Protein AF-A0A2G9N0U1-F1 (afdb_monomer_lite)

Structure (mmCIF, N/CA/C/O backbone):
data_AF-A0A2G9N0U1-F1
#
_entry.id   AF-A0A2G9N0U1-F1
#
loop_
_atom_site.group_PDB
_atom_site.id
_atom_site.type_symbol
_atom_site.label_atom_id
_atom_site.label_alt_id
_atom_site.label_comp_id
_atom_site.label_asym_id
_atom_site.label_entity_id
_atom_site.label_seq_id
_atom_site.pdbx_PDB_ins_code
_atom_site.Cartn_x
_atom_site.Cartn_y
_atom_site.Cartn_z
_atom_site.occupancy
_atom_site.B_iso_or_equiv
_atom_site.auth_seq_id
_atom_site.auth_comp_id
_atom_site.auth_asym_id
_atom_site.auth_atom_id
_atom_site.pdbx_PDB_model_num
ATOM 1 N N . MET A 1 1 ? -44.940 -12.366 95.536 1.00 51.19 1 MET A N 1
ATOM 2 C CA . MET A 1 1 ? -44.133 -11.945 94.366 1.00 51.19 1 MET A CA 1
ATOM 3 C C . MET A 1 1 ? -45.047 -11.185 93.413 1.00 51.19 1 MET A C 1
ATOM 5 O O . MET A 1 1 ? -46.117 -11.687 93.098 1.00 51.19 1 MET A O 1
ATOM 9 N N . ASN A 1 2 ? -44.694 -9.947 93.053 1.00 52.44 2 ASN A N 1
ATOM 10 C CA . ASN A 1 2 ? -45.550 -9.022 92.295 1.00 52.44 2 ASN A CA 1
ATOM 11 C C . ASN A 1 2 ? -45.687 -9.459 90.826 1.00 52.44 2 ASN A C 1
ATOM 13 O O . ASN A 1 2 ? -44.830 -9.135 90.006 1.00 52.44 2 ASN A O 1
ATOM 17 N N . SER A 1 3 ? -46.782 -10.145 90.482 1.00 61.34 3 SER A N 1
ATOM 18 C CA . SER A 1 3 ? -47.097 -10.566 89.104 1.00 61.34 3 SER A CA 1
ATOM 19 C C . SER A 1 3 ? -47.085 -9.400 88.109 1.00 61.34 3 SER A C 1
ATOM 21 O O . SER A 1 3 ? -46.610 -9.562 86.990 1.00 61.34 3 SER A O 1
ATOM 23 N N . LYS A 1 4 ? -47.491 -8.199 88.550 1.00 60.75 4 LYS A N 1
ATOM 24 C CA . LYS A 1 4 ? -47.474 -6.966 87.747 1.00 60.75 4 LYS A CA 1
ATOM 25 C C . LYS A 1 4 ? -46.075 -6.553 87.272 1.00 60.75 4 LYS A C 1
ATOM 27 O O . LYS A 1 4 ? -45.943 -6.079 86.146 1.00 60.75 4 LYS A O 1
ATOM 32 N N . GLY A 1 5 ? -45.041 -6.744 88.098 1.00 66.75 5 GLY A N 1
ATOM 33 C CA . GLY A 1 5 ? -43.656 -6.393 87.752 1.00 66.75 5 GLY A CA 1
ATOM 34 C C . GLY A 1 5 ? -43.050 -7.344 86.719 1.00 66.75 5 GLY A C 1
ATOM 35 O O . GLY A 1 5 ? -42.331 -6.906 85.826 1.00 66.75 5 GLY A O 1
ATOM 36 N N . PHE A 1 6 ? -43.414 -8.629 86.786 1.00 74.50 6 PHE A N 1
ATOM 37 C CA . PHE A 1 6 ? -42.992 -9.631 85.808 1.00 74.50 6 PHE A CA 1
ATOM 38 C C . PHE A 1 6 ? -43.605 -9.363 84.428 1.00 74.50 6 PHE A C 1
ATOM 40 O O . PHE A 1 6 ? -42.864 -9.342 83.451 1.00 74.50 6 PHE A O 1
ATOM 47 N N . THR A 1 7 ? -44.909 -9.054 84.352 1.00 76.44 7 THR A N 1
ATOM 48 C CA . THR A 1 7 ? -45.582 -8.666 83.093 1.00 76.44 7 THR A CA 1
ATOM 49 C C . THR A 1 7 ? -45.030 -7.379 82.478 1.00 76.44 7 THR A C 1
ATOM 51 O O . THR A 1 7 ? -44.935 -7.285 81.259 1.00 76.44 7 THR A O 1
ATOM 54 N N . LEU A 1 8 ? -44.627 -6.396 83.292 1.00 77.56 8 LEU A N 1
ATOM 55 C CA . LEU A 1 8 ? -43.996 -5.163 82.802 1.00 77.56 8 LEU A CA 1
ATOM 56 C C . LEU A 1 8 ? -42.603 -5.427 82.217 1.00 77.56 8 LEU A C 1
ATOM 58 O O . LEU A 1 8 ? -42.264 -4.882 81.170 1.00 77.56 8 LEU A O 1
ATOM 62 N N . PHE A 1 9 ? -41.819 -6.302 82.852 1.00 82.75 9 PHE A N 1
ATOM 63 C CA . PHE A 1 9 ? -40.512 -6.712 82.341 1.00 82.75 9 PHE A CA 1
ATOM 64 C C . PHE A 1 9 ? -40.630 -7.507 81.035 1.00 82.75 9 PHE A C 1
ATOM 66 O O . PHE A 1 9 ? -39.913 -7.218 80.081 1.00 82.75 9 PHE A O 1
ATOM 73 N N . THR A 1 10 ? -41.573 -8.455 80.944 1.00 85.25 10 THR A N 1
ATOM 74 C CA . THR A 1 10 ? -41.805 -9.201 79.691 1.00 85.25 10 THR A CA 1
ATOM 75 C C . THR A 1 10 ? -42.287 -8.286 78.569 1.00 85.25 10 THR A C 1
ATOM 77 O O . THR A 1 10 ? -41.824 -8.429 77.442 1.00 85.25 10 THR A O 1
ATOM 80 N N . ALA A 1 11 ? -43.157 -7.314 78.866 1.00 83.75 11 ALA A N 1
ATOM 81 C CA . ALA A 1 11 ? -43.601 -6.323 77.887 1.00 83.75 11 ALA A CA 1
ATOM 82 C C . ALA A 1 11 ? -42.451 -5.425 77.397 1.00 83.75 11 ALA A C 1
ATOM 84 O O . ALA A 1 11 ? -42.362 -5.149 76.205 1.00 83.75 11 ALA A O 1
ATOM 85 N N . LEU A 1 12 ? -41.540 -5.015 78.286 1.00 85.75 12 LEU A N 1
ATOM 86 C CA . LEU A 1 12 ? -40.371 -4.209 77.924 1.00 85.75 12 LEU A CA 1
ATOM 87 C C . LEU A 1 12 ? -39.373 -5.000 77.066 1.00 85.75 12 LEU A C 1
ATOM 89 O O . LEU A 1 12 ? -38.896 -4.493 76.055 1.00 85.75 12 LEU A O 1
ATOM 93 N N . VAL A 1 13 ? -39.099 -6.258 77.424 1.00 87.38 13 VAL A N 1
ATOM 94 C CA . VAL A 1 13 ? -38.244 -7.152 76.626 1.00 87.38 13 VAL A CA 1
ATOM 95 C C . VAL A 1 13 ? -38.868 -7.415 75.255 1.00 87.38 13 VAL A C 1
ATOM 97 O O . VAL A 1 13 ? -38.171 -7.334 74.247 1.00 87.38 13 VAL A O 1
ATOM 100 N N . ALA A 1 14 ? -40.181 -7.655 75.191 1.00 87.19 14 ALA A N 1
ATOM 101 C CA . ALA A 1 14 ? -40.898 -7.804 73.928 1.00 87.19 14 ALA A CA 1
ATOM 102 C C . ALA A 1 14 ? -40.825 -6.525 73.077 1.00 87.19 14 ALA A C 1
ATOM 104 O O . ALA A 1 14 ? -40.583 -6.605 71.877 1.00 87.19 14 ALA A O 1
ATOM 105 N N . PHE A 1 15 ? -40.958 -5.346 73.689 1.00 89.00 15 PHE A N 1
ATOM 106 C CA . PHE A 1 15 ? -40.839 -4.067 72.988 1.00 89.00 15 PHE A CA 1
ATOM 107 C C . PHE A 1 15 ? -39.428 -3.842 72.425 1.00 89.00 15 PHE A C 1
ATOM 109 O O . PHE A 1 15 ? -39.277 -3.430 71.276 1.00 89.00 15 PHE A O 1
ATOM 116 N N . ILE A 1 16 ? -38.392 -4.170 73.202 1.00 88.25 16 ILE A N 1
ATOM 117 C CA . ILE A 1 16 ? -36.998 -4.114 72.747 1.00 88.25 16 ILE A CA 1
ATOM 118 C C . ILE A 1 16 ? -36.778 -5.085 71.584 1.00 88.25 16 ILE A C 1
ATOM 120 O O . ILE A 1 16 ? -36.205 -4.680 70.579 1.00 88.25 16 ILE A O 1
ATOM 124 N N . LEU A 1 17 ? -37.271 -6.325 71.673 1.00 88.75 17 LEU A N 1
ATOM 125 C CA . LEU A 1 17 ? -37.154 -7.319 70.599 1.00 88.75 17 LEU A CA 1
ATOM 126 C C . LEU A 1 17 ? -37.866 -6.880 69.313 1.00 88.75 17 LEU A C 1
ATOM 128 O O . LEU A 1 17 ? -37.318 -7.057 68.226 1.00 88.75 17 LEU A O 1
ATOM 132 N N . ILE A 1 18 ? -39.051 -6.273 69.422 1.00 91.12 18 ILE A N 1
ATOM 133 C CA . ILE A 1 18 ? -39.774 -5.713 68.272 1.00 91.12 18 ILE A CA 1
ATOM 134 C C . ILE A 1 18 ? -38.970 -4.565 67.648 1.00 91.12 18 ILE A C 1
ATOM 136 O O . ILE A 1 18 ? -38.776 -4.550 66.436 1.00 91.12 18 ILE A O 1
ATOM 140 N N . SER A 1 19 ? -38.443 -3.645 68.460 1.00 86.88 19 SER A N 1
ATOM 141 C CA . SER A 1 19 ? -37.609 -2.531 67.986 1.00 86.88 19 SER A CA 1
ATOM 142 C C . SER A 1 19 ? -36.340 -3.016 67.272 1.00 86.88 19 SER A C 1
ATOM 144 O O . SER A 1 19 ? -36.017 -2.554 66.178 1.00 86.88 19 SER A O 1
ATOM 146 N N . LEU A 1 20 ? -35.663 -4.016 67.844 1.00 89.69 20 LEU A N 1
ATOM 147 C CA . LEU A 1 20 ? -34.474 -4.635 67.256 1.00 89.69 20 LEU A CA 1
ATOM 148 C C . LEU A 1 20 ? -34.799 -5.327 65.929 1.00 89.69 20 LEU A C 1
ATOM 150 O O . LEU A 1 20 ? -34.042 -5.195 64.972 1.00 89.69 20 LEU A O 1
ATOM 154 N N . SER A 1 21 ? -35.949 -5.999 65.850 1.00 91.75 21 SER A N 1
ATOM 155 C CA . SER A 1 21 ? -36.423 -6.642 64.619 1.00 91.75 21 SER A CA 1
ATOM 156 C C . SER A 1 21 ? -36.722 -5.615 63.523 1.00 91.75 21 SER A C 1
ATOM 158 O O . SER A 1 21 ? -36.335 -5.822 62.378 1.00 91.75 21 SER A O 1
ATOM 160 N N . ILE A 1 22 ? -37.345 -4.480 63.863 1.00 91.00 22 ILE A N 1
ATOM 161 C CA . ILE A 1 22 ? -37.608 -3.384 62.914 1.00 91.00 22 ILE A CA 1
ATOM 162 C C . ILE A 1 22 ? -36.296 -2.783 62.397 1.00 91.00 22 ILE A C 1
ATOM 164 O O . ILE A 1 22 ? -36.161 -2.550 61.198 1.00 91.00 22 ILE A O 1
ATOM 168 N N . LEU A 1 23 ? -35.310 -2.567 63.274 1.00 90.25 23 LEU A N 1
ATOM 169 C CA . LEU A 1 23 ? -33.976 -2.102 62.876 1.00 90.25 23 LEU A CA 1
ATOM 170 C C . LEU A 1 23 ? -33.296 -3.074 61.906 1.00 90.25 23 LEU A C 1
ATOM 172 O O . LEU A 1 23 ? -32.719 -2.641 60.909 1.00 90.25 23 LEU A O 1
ATOM 176 N N . LEU A 1 24 ? -33.402 -4.376 62.172 1.00 89.88 24 LEU A N 1
ATOM 177 C CA . LEU A 1 24 ? -32.837 -5.424 61.324 1.00 89.88 24 LEU A CA 1
ATOM 178 C C . LEU A 1 24 ? -33.506 -5.455 59.945 1.00 89.88 24 LEU A C 1
ATOM 180 O O . LEU A 1 24 ? -32.807 -5.472 58.936 1.00 89.88 24 LEU A O 1
ATOM 184 N N . VAL A 1 25 ? -34.840 -5.375 59.893 1.00 90.81 25 VAL A N 1
ATOM 185 C CA . VAL A 1 25 ? -35.594 -5.304 58.630 1.00 90.81 25 VAL A CA 1
ATOM 186 C C . VAL A 1 25 ? -35.234 -4.041 57.852 1.00 90.81 25 VAL A C 1
ATOM 188 O O . VAL A 1 25 ? -34.948 -4.127 56.663 1.00 90.81 25 VAL A O 1
ATOM 191 N N . ASN A 1 26 ? -35.169 -2.878 58.503 1.00 87.81 26 ASN A N 1
ATOM 192 C CA . ASN A 1 26 ? -34.790 -1.631 57.835 1.00 87.81 26 ASN A CA 1
ATOM 193 C C . ASN A 1 26 ? -33.362 -1.689 57.280 1.00 87.81 26 ASN A C 1
ATOM 195 O O . ASN A 1 26 ? -33.117 -1.244 56.159 1.00 87.81 26 ASN A O 1
ATOM 199 N N . SER A 1 27 ? -32.424 -2.266 58.037 1.00 86.50 27 SER A N 1
ATOM 200 C CA . SER A 1 27 ? -31.051 -2.457 57.571 1.00 86.50 27 SER A CA 1
ATOM 201 C C . SER A 1 27 ? -30.983 -3.433 56.395 1.00 86.50 27 SER A C 1
ATOM 203 O O . SER A 1 27 ? -30.223 -3.192 55.459 1.00 86.50 27 SER A O 1
ATOM 205 N N . MET A 1 28 ? -31.782 -4.502 56.417 1.00 88.56 28 MET A N 1
ATOM 206 C CA . MET A 1 28 ? -31.848 -5.488 55.340 1.00 88.56 28 MET A CA 1
ATOM 207 C C . MET A 1 28 ? -32.449 -4.890 54.062 1.00 88.56 28 MET A C 1
ATOM 209 O O . MET A 1 28 ? -31.850 -5.027 53.003 1.00 88.56 28 MET A O 1
ATOM 213 N N . VAL A 1 29 ? -33.554 -4.144 54.165 1.00 89.75 29 VAL A N 1
ATOM 214 C CA . VAL A 1 29 ? -34.184 -3.449 53.025 1.00 89.75 29 VAL A CA 1
ATOM 215 C C . VAL A 1 29 ? -33.243 -2.407 52.420 1.00 89.75 29 VAL A C 1
ATOM 217 O O . VAL A 1 29 ? -33.152 -2.289 51.201 1.00 89.75 29 VAL A O 1
ATOM 220 N N . SER A 1 30 ? -32.520 -1.656 53.256 1.00 86.25 30 SER A N 1
ATOM 221 C CA . SER A 1 30 ? -31.521 -0.693 52.780 1.00 86.25 30 SER A CA 1
ATOM 222 C C . SER A 1 30 ? -30.382 -1.390 52.026 1.00 86.25 30 SER A C 1
ATOM 224 O O . SER A 1 30 ? -30.011 -0.974 50.931 1.00 86.25 30 SER A O 1
ATOM 226 N N . SER A 1 31 ? -29.872 -2.500 52.574 1.00 89.12 31 SER A N 1
ATOM 227 C CA . SER A 1 31 ? -28.830 -3.298 51.920 1.00 89.12 31 SER A CA 1
ATOM 228 C C . SER A 1 31 ? -29.306 -3.921 50.608 1.00 89.12 31 SER A C 1
ATOM 230 O O . SER A 1 31 ? -28.529 -3.987 49.662 1.00 89.12 31 SER A O 1
ATOM 232 N N . GLU A 1 32 ? -30.552 -4.388 50.539 1.00 85.62 32 GLU A N 1
ATOM 233 C CA . GLU A 1 32 ? -31.126 -4.986 49.333 1.00 85.62 32 GLU A CA 1
ATOM 234 C C . GLU A 1 32 ? -31.280 -3.949 48.217 1.00 85.62 32 GLU A C 1
ATOM 236 O O . GLU A 1 32 ? -30.899 -4.223 47.083 1.00 85.62 32 GLU A O 1
ATOM 241 N N . ARG A 1 33 ? -31.741 -2.734 48.545 1.00 85.75 33 ARG A N 1
ATOM 242 C CA . ARG A 1 33 ? -31.818 -1.624 47.583 1.00 85.75 33 ARG A CA 1
ATOM 243 C C . ARG A 1 33 ? -30.447 -1.232 47.045 1.00 85.75 33 ARG A C 1
ATOM 245 O O . ARG A 1 33 ? -30.284 -1.167 45.835 1.00 85.75 33 ARG A O 1
ATOM 252 N N . ASN A 1 34 ? -29.461 -1.056 47.924 1.00 84.94 34 ASN A N 1
ATOM 253 C CA . ASN A 1 34 ? -28.099 -0.719 47.508 1.00 84.94 34 ASN A CA 1
ATOM 254 C C . ASN A 1 34 ? -27.482 -1.822 46.630 1.00 84.94 34 ASN A C 1
ATOM 256 O O . ASN A 1 34 ? -26.851 -1.539 45.618 1.00 84.94 34 ASN A O 1
ATOM 260 N N . ASN A 1 35 ? -27.698 -3.094 46.977 1.00 83.00 35 ASN A N 1
ATOM 261 C CA . ASN A 1 35 ? -27.227 -4.208 46.156 1.00 83.00 35 ASN A CA 1
ATOM 262 C C . ASN A 1 35 ? -27.946 -4.268 44.803 1.00 83.00 35 ASN A C 1
ATOM 264 O O . ASN A 1 35 ? -27.309 -4.570 43.801 1.00 83.00 35 ASN A O 1
ATOM 268 N N . PHE A 1 36 ? -29.248 -3.981 44.760 1.00 86.88 36 PHE A N 1
ATOM 269 C CA . PHE A 1 36 ? -30.009 -3.926 43.514 1.00 86.88 36 PHE A CA 1
ATOM 270 C C . PHE A 1 36 ? -29.517 -2.802 42.595 1.00 86.88 36 PHE A C 1
ATOM 272 O O . PHE A 1 36 ? -29.320 -3.046 41.410 1.00 86.88 36 PHE A O 1
ATOM 279 N N . GLU A 1 37 ? -29.256 -1.609 43.137 1.00 82.88 37 GLU A N 1
ATOM 280 C CA . GLU A 1 37 ? -28.671 -0.485 42.392 1.00 82.88 37 GLU A CA 1
ATOM 281 C C . GLU A 1 37 ? -27.294 -0.853 41.827 1.00 82.88 37 GLU A C 1
ATOM 283 O O . GLU A 1 37 ? -27.069 -0.713 40.630 1.00 82.88 37 GLU A O 1
ATOM 288 N N . ILE A 1 38 ? -26.411 -1.444 42.642 1.00 82.56 38 ILE A N 1
ATOM 289 C CA . ILE A 1 38 ? -25.092 -1.912 42.183 1.00 82.56 38 ILE A CA 1
ATOM 290 C C . ILE A 1 38 ? -25.222 -2.972 41.077 1.00 82.56 38 ILE A C 1
ATOM 292 O O . ILE A 1 38 ? -24.482 -2.931 40.097 1.00 82.56 38 ILE A O 1
ATOM 296 N N . ILE A 1 39 ? -26.139 -3.935 41.214 1.00 82.81 39 ILE A N 1
ATOM 297 C CA . ILE A 1 39 ? -26.352 -4.979 40.199 1.00 82.81 39 ILE A CA 1
ATOM 298 C C . ILE A 1 39 ? -26.891 -4.371 38.902 1.00 82.81 39 ILE A C 1
ATOM 300 O O . ILE A 1 39 ? -26.435 -4.754 37.827 1.00 82.81 39 ILE A O 1
ATOM 304 N N . SER A 1 40 ? -27.834 -3.432 38.998 1.00 84.75 40 SER A N 1
ATOM 305 C CA . SER A 1 40 ? -28.381 -2.724 37.841 1.00 84.75 40 SER A CA 1
ATOM 306 C C . SER A 1 40 ? -27.287 -1.944 37.113 1.00 84.75 40 SER A C 1
ATOM 308 O O . SER A 1 40 ? -27.157 -2.083 35.902 1.00 84.75 40 SER A O 1
ATOM 310 N N . ASP A 1 41 ? -26.452 -1.211 37.851 1.00 84.81 41 ASP A N 1
ATOM 311 C CA . ASP A 1 41 ? -25.316 -0.458 37.315 1.00 84.81 41 ASP A CA 1
ATOM 312 C C . ASP A 1 41 ? -24.297 -1.362 36.612 1.00 84.81 41 ASP A C 1
ATOM 314 O O . ASP A 1 41 ? -23.830 -1.051 35.517 1.00 84.81 41 ASP A O 1
ATOM 318 N N . ILE A 1 42 ? -23.960 -2.506 37.218 1.00 86.56 42 ILE A N 1
ATOM 319 C CA . ILE A 1 42 ? -23.038 -3.478 36.616 1.00 86.56 42 ILE A CA 1
ATOM 320 C C . ILE A 1 42 ? -23.648 -4.086 35.351 1.00 86.56 42 ILE A C 1
ATOM 322 O O . ILE A 1 42 ? -22.948 -4.229 34.351 1.00 86.56 42 ILE A O 1
ATOM 326 N N . SER A 1 43 ? -24.934 -4.445 35.385 1.00 87.31 43 SER A N 1
ATOM 327 C CA . SER A 1 43 ? -25.640 -4.999 34.226 1.00 87.31 43 SER A CA 1
ATOM 328 C C . SER A 1 43 ? -25.661 -4.000 33.071 1.00 87.31 43 SER A C 1
ATOM 330 O O . SER A 1 43 ? -25.332 -4.352 31.943 1.00 87.31 43 SER A O 1
ATOM 332 N N . GLU A 1 44 ? -25.988 -2.742 33.359 1.00 86.31 44 GLU A N 1
ATOM 333 C CA . GLU A 1 44 ? -25.997 -1.658 32.380 1.00 86.31 44 GLU A CA 1
ATOM 334 C C . GLU A 1 44 ? -24.600 -1.422 31.791 1.00 86.31 44 GLU A C 1
ATOM 336 O O . GLU A 1 44 ? -24.436 -1.320 30.576 1.00 86.31 44 GLU A O 1
ATOM 341 N N . GLN A 1 45 ? -23.567 -1.389 32.638 1.00 87.88 45 GLN A N 1
ATOM 342 C CA . GLN A 1 45 ? -22.187 -1.225 32.191 1.00 87.88 45 GLN A CA 1
ATOM 343 C C . GLN A 1 45 ? -21.734 -2.385 31.295 1.00 87.88 45 GLN A C 1
ATOM 345 O O . GLN A 1 45 ? -21.046 -2.155 30.302 1.00 87.88 45 GLN A O 1
ATOM 350 N N . GLN A 1 46 ? -22.128 -3.620 31.610 1.00 89.69 46 GLN A N 1
ATOM 351 C CA . GLN A 1 46 ? -21.832 -4.787 30.777 1.00 89.69 46 GLN A CA 1
ATOM 352 C C . GLN A 1 46 ? -22.533 -4.718 29.417 1.00 89.69 46 GLN A C 1
ATOM 354 O O . GLN A 1 46 ? -21.923 -5.062 28.405 1.00 89.69 46 GLN A O 1
ATOM 359 N N . GLU A 1 47 ? -23.783 -4.252 29.373 1.00 88.00 47 GLU A N 1
ATOM 360 C CA . GLU A 1 47 ? -24.507 -4.050 28.115 1.00 88.00 47 GLU A CA 1
ATOM 361 C C . GLU A 1 47 ? -23.858 -2.959 27.255 1.00 88.00 47 GLU A C 1
ATOM 363 O O . GLU A 1 47 ? -23.596 -3.195 26.074 1.00 88.00 47 GLU A O 1
ATOM 368 N N . MET A 1 48 ? -23.518 -1.807 27.846 1.00 88.44 48 MET A N 1
ATOM 369 C CA . MET A 1 48 ? -22.797 -0.739 27.143 1.00 88.44 48 MET A CA 1
ATOM 370 C C . MET A 1 48 ? -21.446 -1.225 26.610 1.00 88.44 48 MET A C 1
ATOM 372 O O . MET A 1 48 ? -21.114 -0.943 25.459 1.00 88.44 48 MET A O 1
ATOM 376 N N . GLN A 1 49 ? -20.694 -2.001 27.400 1.00 90.12 49 GLN A N 1
ATOM 377 C CA . GLN A 1 49 ? -19.418 -2.573 26.966 1.00 90.12 49 GLN A CA 1
ATOM 378 C C . GLN A 1 49 ? -19.601 -3.527 25.783 1.00 90.12 49 GLN A C 1
ATOM 380 O O . GLN A 1 49 ? -18.853 -3.450 24.813 1.00 90.12 49 GLN A O 1
ATOM 385 N N . ALA A 1 50 ? -20.610 -4.401 25.830 1.00 89.06 50 ALA A N 1
ATOM 386 C CA . ALA A 1 50 ? -20.883 -5.342 24.749 1.00 89.06 50 ALA A CA 1
ATOM 387 C C . ALA A 1 50 ? -21.250 -4.623 23.439 1.00 89.06 50 ALA A C 1
ATOM 389 O O . ALA A 1 50 ? -20.799 -5.023 22.364 1.00 89.06 50 ALA A O 1
ATOM 390 N N . ILE A 1 51 ? -22.035 -3.544 23.523 1.00 87.12 51 ILE A N 1
ATOM 391 C CA . ILE A 1 51 ? -22.385 -2.704 22.369 1.00 87.12 51 ILE A CA 1
ATOM 392 C C . ILE A 1 51 ? -21.149 -1.972 21.834 1.00 87.12 51 ILE A C 1
ATOM 394 O O . ILE A 1 51 ? -20.933 -1.943 20.619 1.00 87.12 51 ILE A O 1
ATOM 398 N N . ALA A 1 52 ? -20.317 -1.418 22.719 1.00 87.19 52 ALA A N 1
ATOM 399 C CA . ALA A 1 52 ? -19.075 -0.754 22.338 1.00 87.19 52 ALA A CA 1
ATOM 400 C C . ALA A 1 52 ? -18.106 -1.725 21.645 1.00 87.19 52 ALA A C 1
ATOM 402 O O . ALA A 1 52 ? -17.549 -1.390 20.603 1.00 87.19 52 ALA A O 1
ATOM 403 N N . ASP A 1 53 ? -17.954 -2.947 22.163 1.00 88.38 53 ASP A N 1
ATOM 404 C CA . ASP A 1 53 ? -17.093 -3.979 21.581 1.00 88.38 53 ASP A CA 1
ATOM 405 C C . ASP A 1 53 ? -17.571 -4.420 20.189 1.00 88.38 53 ASP A C 1
ATOM 407 O O . ASP A 1 53 ? -16.746 -4.569 19.282 1.00 88.38 53 ASP A O 1
ATOM 411 N N . LEU A 1 54 ? -18.886 -4.593 20.003 1.00 87.56 54 LEU A N 1
ATOM 412 C CA . LEU A 1 54 ? -19.479 -4.917 18.702 1.00 87.56 54 LEU A CA 1
ATOM 413 C C . LEU A 1 54 ? -19.248 -3.781 17.697 1.00 87.56 54 LEU A C 1
ATOM 415 O O . LEU A 1 54 ? -18.709 -4.006 16.616 1.00 87.56 54 LEU A O 1
ATOM 419 N N . THR A 1 55 ? -19.574 -2.550 18.093 1.00 84.94 55 THR A N 1
ATOM 420 C CA . THR A 1 55 ? -19.394 -1.357 17.252 1.00 84.94 55 THR A CA 1
ATOM 421 C C . THR A 1 55 ? -17.922 -1.155 16.899 1.00 84.94 55 THR A C 1
ATOM 423 O O . THR A 1 55 ? -17.588 -0.805 15.768 1.00 84.94 55 THR A O 1
ATOM 426 N N . ARG A 1 56 ? -17.011 -1.418 17.844 1.00 85.94 56 ARG A N 1
ATOM 427 C CA . ARG A 1 56 ? -15.565 -1.364 17.612 1.00 85.94 56 ARG A CA 1
ATOM 428 C C . ARG A 1 56 ? -15.130 -2.382 16.569 1.00 85.94 56 ARG A C 1
ATOM 430 O O . ARG A 1 56 ? -14.307 -2.047 15.721 1.00 85.94 56 ARG A O 1
ATOM 437 N N . ALA A 1 57 ? -15.651 -3.606 16.622 1.00 85.94 57 ALA A N 1
ATOM 438 C CA . ALA A 1 57 ? -15.326 -4.634 15.639 1.00 85.94 57 ALA A CA 1
ATOM 439 C C . ALA A 1 57 ? -15.760 -4.216 14.224 1.00 85.94 57 ALA A C 1
ATOM 441 O O . ALA A 1 57 ? -14.955 -4.293 13.292 1.00 85.94 57 ALA A O 1
ATOM 442 N N . ASP A 1 58 ? -16.975 -3.683 14.084 1.00 82.81 58 ASP A N 1
ATOM 443 C CA . ASP A 1 58 ? -17.488 -3.173 12.808 1.00 82.81 58 ASP A CA 1
ATOM 444 C C . ASP A 1 58 ? -16.650 -1.988 12.307 1.00 82.81 58 ASP A C 1
ATOM 446 O O . ASP A 1 58 ? -16.221 -1.949 11.149 1.00 82.81 58 ASP A O 1
ATOM 450 N N . ALA A 1 59 ? -16.322 -1.051 13.199 1.00 81.12 59 ALA A N 1
ATOM 451 C CA . ALA A 1 59 ? -15.485 0.098 12.887 1.00 81.12 59 ALA A CA 1
ATOM 452 C C . ALA A 1 59 ? -14.067 -0.298 12.445 1.00 81.12 59 ALA A C 1
ATOM 454 O O . ALA A 1 59 ? -13.525 0.283 11.504 1.00 81.12 59 ALA A O 1
ATOM 455 N N . LEU A 1 60 ? -13.473 -1.314 13.078 1.00 84.00 60 LEU A N 1
ATOM 456 C CA . LEU A 1 60 ? -12.175 -1.870 12.693 1.00 84.00 60 LEU A CA 1
ATOM 457 C C . LEU A 1 60 ? -12.219 -2.546 11.322 1.00 84.00 60 LEU A C 1
ATOM 459 O O . LEU A 1 60 ? -11.281 -2.410 10.533 1.00 84.00 60 LEU A O 1
ATOM 463 N N . GLN A 1 61 ? -13.296 -3.269 11.012 1.00 83.31 61 GLN A N 1
ATOM 464 C CA . GLN A 1 61 ? -13.477 -3.870 9.694 1.00 83.31 61 GLN A CA 1
ATOM 465 C C . GLN A 1 61 ? -13.594 -2.794 8.611 1.00 83.31 61 GLN A C 1
ATOM 467 O O . GLN A 1 61 ? -12.946 -2.891 7.566 1.00 83.31 61 GLN A O 1
ATOM 472 N N . VAL A 1 62 ? -14.364 -1.743 8.887 1.00 79.38 62 VAL A N 1
ATOM 473 C CA . VAL A 1 62 ? -14.508 -0.577 8.015 1.00 79.38 62 VAL A CA 1
ATOM 474 C C . VAL A 1 62 ? -13.174 0.144 7.819 1.00 79.38 62 VAL A C 1
ATOM 476 O O . VAL A 1 62 ? -12.824 0.482 6.690 1.00 79.38 62 VAL A O 1
ATOM 479 N N . PHE A 1 63 ? -12.401 0.337 8.887 1.00 79.56 63 PHE A N 1
ATOM 480 C CA . PHE A 1 63 ? -11.068 0.933 8.822 1.00 79.56 63 PHE A CA 1
ATOM 481 C C . PHE A 1 63 ? -10.122 0.124 7.929 1.00 79.56 63 PHE A C 1
ATOM 483 O O . PHE A 1 63 ? -9.496 0.676 7.024 1.00 79.56 63 PHE A O 1
ATOM 490 N N . ASN A 1 64 ? -10.073 -1.195 8.133 1.00 82.75 64 ASN A N 1
ATOM 491 C CA . ASN A 1 64 ? -9.278 -2.105 7.311 1.00 82.75 64 ASN A CA 1
ATOM 492 C C . ASN A 1 64 ? -9.668 -2.038 5.833 1.00 82.75 64 ASN A C 1
ATOM 494 O O . ASN A 1 64 ? -8.797 -1.982 4.966 1.00 82.75 64 ASN A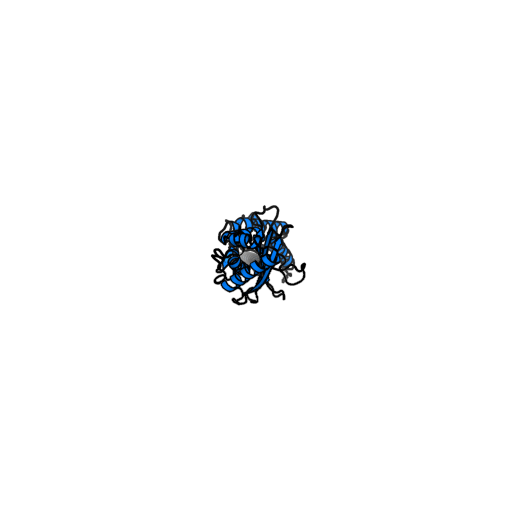 O 1
ATOM 498 N N . PHE A 1 65 ? -10.969 -2.042 5.542 1.00 81.00 65 PHE A N 1
ATOM 499 C CA . PHE A 1 65 ? -11.466 -1.902 4.178 1.00 81.00 65 PHE A CA 1
ATOM 500 C C . PHE A 1 65 ? -11.072 -0.547 3.576 1.00 81.00 65 PHE A C 1
ATOM 502 O O . PHE A 1 65 ? -10.539 -0.511 2.472 1.00 81.00 65 PHE A O 1
ATOM 509 N N . GLY A 1 66 ? -11.256 0.548 4.318 1.00 77.44 66 GLY A N 1
ATOM 510 C CA . GLY A 1 66 ? -10.924 1.901 3.873 1.00 77.44 66 GLY A CA 1
ATOM 511 C C . GLY A 1 66 ? -9.440 2.085 3.555 1.00 77.44 66 GLY A C 1
ATOM 512 O O . GLY A 1 66 ? -9.112 2.670 2.527 1.00 77.44 66 GLY A O 1
ATOM 513 N N . ILE A 1 67 ? -8.538 1.537 4.377 1.00 79.62 67 ILE A N 1
ATOM 514 C CA . ILE A 1 67 ? -7.097 1.569 4.090 1.00 79.62 67 ILE A CA 1
ATOM 515 C C . ILE A 1 67 ? -6.766 0.761 2.838 1.00 79.62 67 ILE A C 1
ATOM 517 O O . ILE A 1 67 ? -6.035 1.247 1.978 1.00 79.62 67 ILE A O 1
ATOM 521 N N . ARG A 1 68 ? -7.311 -0.451 2.701 1.00 82.56 68 ARG A N 1
ATOM 522 C CA . ARG A 1 68 ? -7.076 -1.280 1.510 1.00 82.56 68 ARG A CA 1
ATOM 523 C C . ARG A 1 68 ? -7.569 -0.593 0.243 1.00 82.56 68 ARG A C 1
ATOM 525 O O . ARG A 1 68 ? -6.842 -0.573 -0.740 1.00 82.56 68 ARG A O 1
ATOM 532 N N . TYR A 1 69 ? -8.759 -0.003 0.296 1.00 77.81 69 TYR A N 1
ATOM 533 C CA . TYR A 1 69 ? -9.336 0.762 -0.802 1.00 77.81 69 TYR A CA 1
ATOM 534 C C . TYR A 1 69 ? -8.486 1.992 -1.147 1.00 77.81 69 TYR A C 1
ATOM 536 O O . TYR A 1 69 ? -8.177 2.220 -2.311 1.00 77.81 69 TYR A O 1
ATOM 544 N N . SER A 1 70 ? -8.031 2.738 -0.134 1.00 77.75 70 SER A N 1
ATOM 545 C CA . SER A 1 70 ? -7.113 3.873 -0.302 1.00 77.75 70 SER A CA 1
ATOM 546 C C . SER A 1 70 ? -5.845 3.453 -1.051 1.00 77.75 70 SER A C 1
ATOM 548 O O . SER A 1 70 ? -5.476 4.055 -2.057 1.00 77.75 70 SER A O 1
ATOM 550 N N . ILE A 1 71 ? -5.224 2.353 -0.623 1.00 77.19 71 ILE A N 1
ATOM 551 C CA . ILE A 1 71 ? -3.991 1.840 -1.226 1.00 77.19 71 ILE A CA 1
ATOM 552 C C . ILE A 1 71 ? -4.227 1.322 -2.648 1.00 77.19 71 ILE A C 1
ATOM 554 O O . ILE A 1 71 ? -3.421 1.575 -3.541 1.00 77.19 71 ILE A O 1
ATOM 558 N N . GLU A 1 72 ? -5.335 0.622 -2.879 1.00 75.31 72 GLU A N 1
ATOM 559 C CA . GLU A 1 72 ? -5.707 0.144 -4.209 1.00 75.31 72 GLU A CA 1
ATOM 560 C C . GLU A 1 72 ? -5.959 1.315 -5.170 1.00 75.31 72 GLU A C 1
ATOM 562 O O . GLU A 1 72 ? -5.544 1.258 -6.327 1.00 75.31 72 GLU A O 1
ATOM 567 N N . SER A 1 73 ? -6.542 2.418 -4.686 1.00 71.69 73 SER A N 1
ATOM 568 C CA . SER A 1 73 ? -6.789 3.606 -5.508 1.00 71.69 73 SER A CA 1
ATOM 569 C C . SER A 1 73 ? -5.512 4.301 -5.993 1.00 71.69 73 SER A C 1
ATOM 571 O O . SER A 1 73 ? -5.540 4.935 -7.041 1.00 71.69 73 SER A O 1
ATOM 573 N N . PHE A 1 74 ? -4.363 4.115 -5.326 1.00 67.00 74 PHE A N 1
ATOM 574 C CA . PHE A 1 74 ? -3.065 4.579 -5.847 1.00 67.00 74 PHE A CA 1
ATOM 575 C C . PHE A 1 74 ? -2.650 3.913 -7.155 1.00 67.00 74 PHE A C 1
ATOM 577 O O . PHE A 1 74 ? -1.767 4.424 -7.839 1.00 67.00 74 PHE A O 1
ATOM 584 N N . SER A 1 75 ? -3.238 2.757 -7.449 1.00 60.81 75 SER A N 1
ATOM 585 C CA . SER A 1 75 ? -2.861 1.905 -8.572 1.00 60.81 75 SER A CA 1
ATOM 586 C C . SER A 1 75 ? -3.933 1.851 -9.663 1.00 60.81 75 SER A C 1
ATOM 588 O O . SER A 1 75 ? -3.693 1.237 -10.697 1.00 60.81 75 SER A O 1
ATOM 590 N N . LYS A 1 76 ? -5.113 2.442 -9.428 1.00 61.81 76 LYS A N 1
ATOM 591 C CA . LYS A 1 76 ? -6.283 2.346 -10.311 1.00 61.81 76 LYS A CA 1
ATOM 592 C C . LYS A 1 76 ? -6.466 3.601 -11.174 1.00 61.81 76 LYS A C 1
ATOM 594 O O . LYS A 1 76 ? -6.123 4.709 -10.773 1.00 61.81 76 LYS A O 1
ATOM 599 N N . GLU A 1 77 ? -7.043 3.380 -12.353 1.00 49.31 77 GLU A N 1
ATOM 600 C CA . GLU A 1 77 ? -7.557 4.376 -13.303 1.00 49.31 77 GLU A CA 1
ATOM 601 C C . GLU A 1 77 ? -8.535 5.351 -12.605 1.00 49.31 77 GLU A C 1
ATOM 603 O O . GLU A 1 77 ? -9.496 4.917 -11.965 1.00 49.31 77 GLU A O 1
ATOM 608 N N . ASP A 1 78 ? -8.300 6.666 -12.700 1.00 46.75 78 ASP A N 1
ATOM 609 C CA . ASP A 1 78 ? -9.350 7.666 -12.471 1.00 46.75 78 ASP A CA 1
ATOM 610 C C . ASP A 1 78 ? -10.180 7.722 -13.765 1.00 46.75 78 ASP A C 1
ATOM 612 O O . ASP A 1 78 ? -9.661 7.670 -14.874 1.00 46.75 78 ASP A O 1
ATOM 616 N N . ASN A 1 79 ? -11.507 7.759 -13.648 1.00 42.03 79 ASN A N 1
ATOM 617 C CA . ASN A 1 79 ? -12.445 7.641 -14.776 1.00 42.03 79 ASN A CA 1
ATOM 618 C C . ASN A 1 79 ? -12.465 8.903 -15.676 1.00 42.03 79 ASN A C 1
ATOM 620 O O . ASN A 1 79 ? -13.507 9.259 -16.236 1.00 42.03 79 ASN A O 1
ATOM 624 N N . ARG A 1 80 ? -11.361 9.654 -15.752 1.00 44.47 80 ARG A N 1
ATOM 625 C CA . ARG A 1 80 ? -11.278 10.964 -16.411 1.00 44.47 80 ARG A CA 1
ATOM 626 C C . ARG A 1 80 ? -10.532 10.932 -17.740 1.00 44.47 80 ARG A C 1
ATOM 628 O O . ARG A 1 80 ? -10.705 11.876 -18.515 1.00 44.47 80 ARG A O 1
ATOM 635 N N . VAL A 1 81 ? -9.789 9.870 -18.042 1.00 41.62 81 VAL A N 1
ATOM 636 C CA . VAL A 1 81 ? -9.146 9.653 -19.347 1.00 41.62 81 VAL A CA 1
ATOM 637 C C . VAL A 1 81 ? -9.901 8.556 -20.119 1.00 41.62 81 VAL A C 1
ATOM 639 O O . VAL A 1 81 ? -10.534 7.694 -19.508 1.00 41.62 81 VAL A O 1
ATOM 642 N N . PRO A 1 82 ? -9.972 8.606 -21.465 1.00 41.75 82 PRO A N 1
ATOM 643 C CA . PRO A 1 82 ? -10.790 7.671 -22.230 1.00 41.75 82 PRO A CA 1
ATOM 644 C C . PRO A 1 82 ? -10.273 6.224 -22.141 1.00 41.75 82 PRO A C 1
ATOM 646 O O . PRO A 1 82 ? -9.353 5.857 -22.857 1.00 41.75 82 PRO A O 1
ATOM 649 N N . ILE A 1 83 ? -10.953 5.422 -21.317 1.00 44.16 83 ILE A N 1
ATOM 650 C CA . ILE A 1 83 ? -11.138 3.960 -21.363 1.00 44.16 83 ILE A CA 1
ATOM 651 C C . ILE A 1 83 ? -9.863 3.138 -21.631 1.00 44.16 83 ILE A C 1
ATOM 653 O O . ILE A 1 83 ? -9.530 2.850 -22.783 1.00 44.16 83 ILE A O 1
ATOM 657 N N . GLY A 1 84 ? -9.282 2.605 -20.553 1.00 47.72 84 GLY A N 1
ATOM 658 C CA . GLY A 1 84 ? -8.447 1.400 -20.573 1.00 47.72 84 GLY A CA 1
ATOM 659 C C . GLY A 1 84 ? -6.980 1.596 -20.193 1.00 47.72 84 GLY A C 1
ATOM 660 O O . GLY A 1 84 ? -6.206 0.645 -20.334 1.00 47.72 84 GLY A O 1
ATOM 661 N N . GLU A 1 85 ? -6.594 2.782 -19.722 1.00 52.25 85 GLU A N 1
ATOM 662 C CA . GLU A 1 85 ? -5.219 3.124 -19.342 1.00 52.25 85 GLU A CA 1
ATOM 663 C C . GLU A 1 85 ? -5.191 3.725 -17.925 1.00 52.25 85 GLU A C 1
ATOM 665 O O . GLU A 1 85 ? -5.950 4.650 -17.651 1.00 52.25 85 GLU A O 1
ATOM 670 N N . PRO A 1 86 ? -4.348 3.233 -16.998 1.00 53.72 86 PRO A N 1
ATOM 671 C CA . PRO A 1 86 ? -4.290 3.774 -15.638 1.00 53.72 86 PRO A CA 1
ATOM 672 C C . PRO A 1 86 ? -3.818 5.240 -15.592 1.00 53.72 86 PRO A C 1
ATOM 674 O O . PRO A 1 86 ? -2.718 5.552 -16.030 1.00 53.72 86 PRO A O 1
ATOM 677 N N . ASP A 1 87 ? -4.602 6.130 -14.977 1.00 52.59 87 ASP A N 1
ATOM 678 C CA . ASP A 1 87 ? -4.334 7.585 -14.914 1.00 52.59 87 ASP A CA 1
ATOM 679 C C . ASP A 1 87 ? -3.058 8.003 -14.161 1.00 52.59 87 ASP A C 1
ATOM 681 O O . ASP A 1 87 ? -2.594 9.133 -14.312 1.00 52.59 87 ASP A O 1
ATOM 685 N N . ASN A 1 88 ? -2.474 7.119 -13.351 1.00 59.94 88 ASN A N 1
ATOM 686 C CA . ASN A 1 88 ? -1.250 7.392 -12.597 1.00 59.94 88 ASN A CA 1
ATOM 687 C C . ASN A 1 88 ? -0.268 6.221 -12.725 1.00 59.94 88 ASN A C 1
ATOM 689 O O . ASN A 1 88 ? -0.214 5.378 -11.823 1.00 59.94 88 ASN A O 1
ATOM 693 N N . PRO A 1 89 ? 0.520 6.141 -13.814 1.00 68.38 89 PRO A N 1
ATOM 694 C CA . PRO A 1 89 ? 1.576 5.148 -13.888 1.00 68.38 89 PRO A CA 1
ATOM 695 C C . PRO A 1 89 ? 2.583 5.355 -12.762 1.00 68.38 89 PRO A C 1
ATOM 697 O O . PRO A 1 89 ? 2.994 6.483 -12.473 1.00 68.38 89 PRO A O 1
ATOM 700 N N . TYR A 1 90 ? 3.040 4.259 -12.164 1.00 78.12 90 TYR A N 1
ATOM 701 C CA . TYR A 1 90 ? 4.232 4.330 -11.329 1.00 78.12 90 TYR A CA 1
ATOM 702 C C . TYR A 1 90 ? 5.449 4.482 -12.244 1.00 78.12 90 TYR A C 1
ATOM 704 O O . TYR A 1 90 ? 5.688 3.629 -13.101 1.00 78.12 90 TYR A O 1
ATOM 712 N N . ILE A 1 91 ? 6.204 5.572 -12.097 1.00 80.75 91 ILE A N 1
ATOM 713 C CA . ILE A 1 91 ? 7.324 5.880 -12.992 1.00 80.75 91 ILE A CA 1
ATOM 714 C C . ILE A 1 91 ? 8.627 5.363 -12.379 1.00 80.75 91 ILE A C 1
ATOM 716 O O . ILE A 1 91 ? 9.059 5.821 -11.322 1.00 80.75 91 ILE A O 1
ATOM 720 N N . LEU A 1 92 ? 9.284 4.445 -13.082 1.00 81.25 92 LEU A N 1
ATOM 721 C CA . LEU A 1 92 ? 10.628 3.973 -12.774 1.00 81.25 92 LEU A CA 1
ATOM 722 C C . LEU A 1 92 ? 11.650 4.730 -13.620 1.00 81.25 92 LEU A C 1
ATOM 724 O O . LEU A 1 92 ? 11.606 4.709 -14.850 1.00 81.25 92 LEU A O 1
ATOM 728 N N . PHE A 1 93 ? 12.592 5.377 -12.941 1.00 80.12 93 PHE A N 1
ATOM 729 C CA . PHE A 1 93 ? 13.725 6.060 -13.559 1.00 80.12 93 PHE A CA 1
ATOM 730 C C . PHE A 1 93 ? 14.985 5.205 -13.476 1.00 80.12 93 PHE A C 1
ATOM 732 O O . PHE A 1 93 ? 15.143 4.430 -12.536 1.00 80.12 93 PHE A O 1
ATOM 739 N N . ALA A 1 94 ? 15.933 5.428 -14.390 1.00 72.69 94 ALA A N 1
ATOM 740 C CA . ALA A 1 94 ? 17.243 4.765 -14.379 1.00 72.69 94 ALA A CA 1
ATOM 741 C C . ALA A 1 94 ? 18.007 4.920 -13.042 1.00 72.69 94 ALA A C 1
ATOM 743 O O . ALA A 1 94 ? 18.798 4.058 -12.671 1.00 72.69 94 ALA A O 1
ATOM 744 N N . THR A 1 95 ? 17.741 5.989 -12.285 1.00 72.06 95 THR A N 1
ATOM 745 C CA . THR A 1 95 ? 18.341 6.252 -10.967 1.00 72.06 95 THR A CA 1
ATOM 746 C C . THR A 1 95 ? 17.797 5.367 -9.842 1.00 72.06 95 THR A C 1
ATOM 748 O O . THR A 1 95 ? 18.410 5.305 -8.782 1.00 72.06 95 THR A O 1
ATOM 751 N N . ASN A 1 96 ? 16.667 4.685 -10.054 1.00 69.19 96 ASN A N 1
ATOM 752 C CA . ASN A 1 96 ? 15.937 3.935 -9.028 1.00 69.19 96 ASN A CA 1
ATOM 753 C C . ASN A 1 96 ? 16.073 2.416 -9.250 1.00 69.19 96 ASN A C 1
ATOM 755 O O . ASN A 1 96 ? 15.080 1.692 -9.291 1.00 69.19 96 ASN A O 1
ATOM 759 N N . SER A 1 97 ? 17.299 1.935 -9.464 1.00 71.00 97 SER A N 1
ATOM 760 C CA . SER A 1 97 ? 17.573 0.523 -9.783 1.00 71.00 97 SER A CA 1
ATOM 761 C C . SER A 1 97 ? 17.508 -0.414 -8.569 1.00 71.00 97 SER A C 1
ATOM 763 O O . SER A 1 97 ? 17.262 -1.623 -8.708 1.00 71.00 97 SER A O 1
ATOM 765 N N . ASP A 1 98 ? 17.732 0.143 -7.380 1.00 85.25 98 ASP A N 1
ATOM 766 C CA . ASP A 1 98 ? 17.763 -0.589 -6.123 1.00 85.25 98 ASP A CA 1
ATOM 767 C C . ASP A 1 98 ? 16.352 -0.869 -5.582 1.00 85.25 98 ASP A C 1
ATOM 769 O O . ASP A 1 98 ? 15.482 0.002 -5.562 1.00 85.25 98 ASP A O 1
ATOM 773 N N . TRP A 1 99 ? 16.123 -2.115 -5.164 1.00 86.75 99 TRP A N 1
ATOM 774 C CA . TRP A 1 99 ? 14.799 -2.592 -4.763 1.00 86.75 99 TRP A CA 1
ATOM 775 C C . TRP A 1 99 ? 14.333 -1.980 -3.442 1.00 86.75 99 TRP A C 1
ATOM 777 O O . TRP A 1 99 ? 13.165 -1.609 -3.318 1.00 86.75 99 TRP A O 1
ATOM 787 N N . ASP A 1 100 ? 15.243 -1.824 -2.485 1.00 87.31 100 ASP A N 1
ATOM 788 C CA . ASP A 1 100 ? 14.930 -1.221 -1.190 1.00 87.31 100 ASP A CA 1
ATOM 789 C C . ASP A 1 100 ? 14.599 0.263 -1.375 1.00 87.31 100 ASP A C 1
ATOM 791 O O . ASP A 1 100 ? 13.572 0.746 -0.898 1.00 87.31 100 ASP A O 1
ATOM 795 N N . SER A 1 101 ? 15.376 0.954 -2.212 1.00 85.81 101 SER A N 1
ATOM 796 C CA . SER A 1 101 ? 15.105 2.342 -2.601 1.00 85.81 101 SER A CA 1
ATOM 797 C C . SER A 1 101 ? 13.731 2.520 -3.272 1.00 85.81 101 SER A C 1
ATOM 799 O O . SER A 1 101 ? 13.061 3.532 -3.064 1.00 85.81 101 SER A O 1
ATOM 801 N N . LEU A 1 102 ? 13.266 1.551 -4.073 1.00 85.31 102 LEU A N 1
ATOM 802 C CA . LEU A 1 102 ? 11.920 1.586 -4.666 1.00 85.31 102 LEU A CA 1
ATOM 803 C C . LEU A 1 102 ? 10.814 1.450 -3.618 1.00 85.31 102 LEU A C 1
ATOM 805 O O . LEU A 1 102 ? 9.809 2.161 -3.694 1.00 85.31 102 LEU A O 1
ATOM 809 N N . GLN A 1 103 ? 11.002 0.572 -2.633 1.00 87.00 103 GLN A N 1
ATOM 810 C CA . GLN A 1 103 ? 10.070 0.432 -1.518 1.00 87.00 103 GLN A CA 1
ATOM 811 C C . GLN A 1 103 ? 10.005 1.721 -0.693 1.00 87.00 103 GLN A C 1
ATOM 813 O O . GLN A 1 103 ? 8.911 2.220 -0.431 1.00 87.00 103 GLN A O 1
ATOM 818 N N . GLU A 1 104 ? 11.155 2.304 -0.350 1.00 85.69 104 GLU A N 1
ATOM 819 C CA . GLU A 1 104 ? 11.234 3.569 0.388 1.00 85.69 104 GLU A CA 1
ATOM 820 C C . GLU A 1 104 ? 10.559 4.720 -0.368 1.00 85.69 104 GLU A C 1
ATOM 822 O O . GLU A 1 104 ? 9.762 5.461 0.211 1.00 85.69 104 GLU A O 1
ATOM 827 N N . ASN A 1 105 ? 10.803 4.835 -1.677 1.00 84.38 105 ASN A N 1
ATOM 828 C CA . ASN A 1 105 ? 10.167 5.849 -2.518 1.00 84.38 105 ASN A CA 1
ATOM 829 C C . ASN A 1 105 ? 8.648 5.663 -2.591 1.00 84.38 105 ASN A C 1
ATOM 831 O O . ASN A 1 105 ? 7.904 6.635 -2.469 1.00 84.38 105 ASN A O 1
ATOM 835 N N . PHE A 1 106 ? 8.171 4.423 -2.746 1.00 84.06 106 PHE A N 1
ATOM 836 C CA . PHE A 1 106 ? 6.739 4.122 -2.714 1.00 84.06 106 PHE A CA 1
ATOM 837 C C . PHE A 1 106 ? 6.107 4.529 -1.376 1.00 84.06 106 PHE A C 1
ATOM 839 O O . PHE A 1 106 ? 5.057 5.173 -1.352 1.00 84.06 106 PHE A O 1
ATOM 846 N N . ILE A 1 107 ? 6.763 4.191 -0.265 1.00 84.88 107 ILE A N 1
ATOM 847 C CA . ILE A 1 107 ? 6.332 4.541 1.089 1.00 84.88 107 ILE A CA 1
ATOM 848 C C . ILE A 1 107 ? 6.243 6.068 1.246 1.00 84.88 107 ILE A C 1
ATOM 850 O O . ILE A 1 107 ? 5.205 6.588 1.662 1.00 84.88 107 ILE A O 1
ATOM 854 N N . ALA A 1 108 ? 7.301 6.790 0.874 1.00 83.31 108 ALA A N 1
ATOM 855 C CA . ALA A 1 108 ? 7.370 8.244 0.971 1.00 83.31 108 ALA A CA 1
ATOM 856 C C . ALA A 1 108 ? 6.294 8.933 0.119 1.00 83.31 108 ALA A C 1
ATOM 858 O O . ALA A 1 108 ? 5.548 9.771 0.625 1.00 83.31 108 ALA A O 1
ATOM 859 N N . GLU A 1 109 ? 6.167 8.541 -1.149 1.00 81.94 109 GLU A N 1
ATOM 860 C CA . GLU A 1 109 ? 5.243 9.165 -2.096 1.00 81.94 109 GLU A CA 1
ATOM 861 C C . GLU A 1 109 ? 3.778 8.885 -1.743 1.00 81.94 109 GLU A C 1
ATOM 863 O O . GLU A 1 109 ? 2.951 9.799 -1.729 1.00 81.94 109 GLU A O 1
ATOM 868 N N . LYS A 1 110 ? 3.433 7.624 -1.452 1.00 81.31 110 LYS A N 1
ATOM 869 C CA . LYS A 1 110 ? 2.030 7.216 -1.306 1.00 81.31 110 LYS A CA 1
ATOM 870 C C . LYS A 1 110 ? 1.481 7.432 0.098 1.00 81.31 110 LYS A C 1
ATOM 872 O O . LYS A 1 110 ? 0.321 7.813 0.237 1.00 81.31 110 LYS A O 1
ATOM 877 N N . PHE A 1 111 ? 2.295 7.245 1.137 1.00 81.75 111 PHE A N 1
ATOM 878 C CA . PHE A 1 111 ? 1.871 7.469 2.525 1.00 81.75 111 PHE A CA 1
ATOM 879 C C . PHE A 1 111 ? 2.216 8.874 3.034 1.00 81.75 111 PHE A C 1
ATOM 881 O O . PHE A 1 111 ? 1.813 9.227 4.141 1.00 81.75 111 PHE A O 1
ATOM 888 N N . GLY A 1 112 ? 2.908 9.691 2.230 1.00 78.06 112 GLY A N 1
ATOM 889 C CA . GLY A 1 112 ? 3.288 11.058 2.590 1.00 78.06 112 GLY A CA 1
ATOM 890 C C . GLY A 1 112 ? 4.327 11.103 3.706 1.00 78.06 112 GLY A C 1
ATOM 891 O O . GLY A 1 112 ? 4.321 12.021 4.519 1.00 78.06 112 GLY A O 1
ATOM 892 N N . ILE A 1 113 ? 5.184 10.089 3.810 1.00 78.50 113 ILE A N 1
ATOM 893 C CA . ILE A 1 113 ? 6.188 10.039 4.872 1.00 78.50 113 ILE A CA 1
ATOM 894 C C . ILE A 1 113 ? 7.249 11.110 4.624 1.00 78.50 113 ILE A C 1
ATOM 896 O O . ILE A 1 113 ? 7.815 11.209 3.538 1.00 78.50 113 ILE A O 1
ATOM 900 N N . GLY A 1 114 ? 7.495 11.929 5.646 1.00 70.00 114 GLY A N 1
ATOM 901 C CA . GLY A 1 114 ? 8.373 13.098 5.553 1.00 70.00 114 GLY A CA 1
ATOM 902 C C . GLY A 1 114 ? 7.644 14.410 5.247 1.00 70.00 114 GLY A C 1
ATOM 903 O O . GLY A 1 114 ? 8.284 15.464 5.275 1.00 70.00 114 GLY A O 1
ATOM 904 N N . THR A 1 115 ? 6.321 14.394 5.030 1.00 65.44 115 THR A N 1
ATOM 905 C CA . THR A 1 115 ? 5.526 15.628 5.094 1.00 65.44 115 THR A CA 1
ATOM 906 C C . THR A 1 115 ? 5.336 16.044 6.555 1.00 65.44 115 THR A C 1
ATOM 908 O O . THR A 1 115 ? 5.205 15.211 7.457 1.00 65.44 115 THR A O 1
ATOM 911 N N . GLY A 1 116 ? 5.395 17.352 6.819 1.00 63.94 116 GLY A N 1
ATOM 912 C CA . GLY A 1 116 ? 5.230 17.884 8.171 1.00 63.94 116 GLY A CA 1
ATOM 913 C C . GLY A 1 116 ? 3.794 17.737 8.683 1.00 63.94 116 GLY A C 1
ATOM 914 O O . GLY A 1 116 ? 2.845 17.723 7.905 1.00 63.94 116 GLY A O 1
ATOM 915 N N . ASP A 1 117 ? 3.624 17.728 10.006 1.00 67.88 117 ASP A N 1
ATOM 916 C CA . ASP A 1 117 ? 2.323 17.566 10.684 1.00 67.88 117 ASP A CA 1
ATOM 917 C C . ASP A 1 117 ? 1.258 18.615 10.298 1.00 67.88 117 ASP A C 1
ATOM 919 O O . ASP A 1 117 ? 0.074 18.452 10.599 1.00 67.88 117 ASP A O 1
ATOM 923 N N . SER A 1 118 ? 1.665 19.720 9.668 1.00 66.81 118 SER A N 1
ATOM 924 C CA . SER A 1 118 ? 0.774 20.785 9.205 1.00 66.81 118 SER A CA 1
ATOM 925 C C . SER A 1 118 ? 0.045 20.468 7.898 1.00 66.81 118 SER A C 1
ATOM 927 O O . SER A 1 118 ? -0.960 21.122 7.628 1.00 66.81 118 SER A O 1
ATOM 929 N N . ASP A 1 119 ? 0.533 19.509 7.104 1.00 76.75 119 ASP A N 1
ATOM 930 C CA . ASP A 1 119 ? -0.060 19.123 5.819 1.00 76.75 119 ASP A CA 1
ATOM 931 C C . ASP A 1 119 ? -0.143 17.587 5.715 1.00 76.75 119 ASP A C 1
ATOM 933 O O . ASP A 1 119 ? 0.812 16.930 5.279 1.00 76.75 119 ASP A O 1
ATOM 937 N N . PRO A 1 120 ? -1.240 16.982 6.219 1.00 75.94 120 PRO A N 1
ATOM 938 C CA . PRO A 1 120 ? -1.395 15.537 6.213 1.00 75.94 120 PRO A CA 1
ATOM 939 C C . PRO A 1 120 ? -1.473 15.023 4.777 1.00 75.94 120 PRO A C 1
ATOM 941 O O . PRO A 1 120 ? -2.261 15.512 3.965 1.00 75.94 120 PRO A O 1
ATOM 944 N N . GLY A 1 121 ? -0.685 13.990 4.483 1.00 78.38 121 GLY A N 1
ATOM 945 C CA . GLY A 1 121 ? -0.601 13.408 3.155 1.00 78.38 121 GLY A CA 1
ATOM 946 C C . GLY A 1 121 ? -1.957 12.903 2.639 1.00 78.38 121 GLY A C 1
ATOM 947 O O . GLY A 1 121 ? -2.893 12.665 3.420 1.00 78.38 121 GLY A O 1
ATOM 948 N N . PRO A 1 122 ? -2.081 12.684 1.317 1.00 76.38 122 PRO A N 1
ATOM 949 C CA . PRO A 1 122 ? -3.323 12.230 0.693 1.00 76.38 122 PRO A CA 1
ATOM 950 C C . PRO A 1 122 ? -3.891 10.964 1.344 1.00 76.38 122 PRO A C 1
ATOM 952 O O . PRO A 1 122 ? -5.094 10.888 1.586 1.00 76.38 122 PRO A O 1
ATOM 955 N N . PHE A 1 123 ? -3.026 10.011 1.710 1.00 81.69 123 PHE A N 1
ATOM 956 C CA . PHE A 1 123 ? -3.421 8.777 2.388 1.00 81.69 123 PHE A CA 1
ATOM 957 C C . PHE A 1 123 ? -4.099 9.025 3.741 1.00 81.69 123 PHE A C 1
ATOM 959 O O . PHE A 1 123 ? -5.179 8.487 4.005 1.00 81.69 123 PHE A O 1
ATOM 966 N N . ALA A 1 124 ? -3.483 9.842 4.600 1.00 82.31 124 ALA A N 1
ATOM 967 C CA . ALA A 1 124 ? -4.006 10.150 5.928 1.00 82.31 124 ALA A CA 1
ATOM 968 C C . ALA A 1 124 ? -5.339 10.907 5.830 1.00 82.31 124 ALA A C 1
ATOM 970 O O . ALA A 1 124 ? -6.297 10.585 6.534 1.00 82.31 124 ALA A O 1
ATOM 971 N N . THR A 1 125 ? -5.427 11.857 4.896 1.00 82.50 125 THR A N 1
ATOM 972 C CA . THR A 1 125 ? -6.640 12.638 4.632 1.00 82.50 125 THR A CA 1
ATOM 973 C C . THR A 1 125 ? -7.782 11.774 4.089 1.00 82.50 125 THR A C 1
ATOM 975 O O . THR A 1 125 ? -8.913 11.872 4.578 1.00 82.50 125 THR A O 1
ATOM 978 N N . LEU A 1 126 ? -7.509 10.894 3.119 1.00 78.69 126 LEU A N 1
ATOM 979 C CA . LEU A 1 126 ? -8.510 9.990 2.549 1.00 78.69 126 LEU A CA 1
ATOM 980 C C . LEU A 1 126 ? -9.015 8.998 3.604 1.00 78.69 126 LEU A C 1
ATOM 982 O O . LEU A 1 126 ? -10.223 8.849 3.788 1.00 78.69 126 LEU A O 1
ATOM 986 N N . THR A 1 127 ? -8.096 8.380 4.350 1.00 79.56 127 THR A N 1
ATOM 987 C CA . THR A 1 127 ? -8.425 7.431 5.423 1.00 79.56 127 THR A CA 1
ATOM 988 C C . THR A 1 127 ? -9.287 8.099 6.496 1.00 79.56 127 THR A C 1
ATOM 990 O O . THR A 1 127 ? -10.346 7.576 6.845 1.00 79.56 127 THR A O 1
ATOM 993 N N . ALA A 1 128 ? -8.915 9.301 6.952 1.00 81.00 128 ALA A N 1
ATOM 994 C CA . ALA A 1 128 ? -9.710 10.071 7.908 1.00 81.00 128 ALA A CA 1
ATOM 995 C C . ALA A 1 128 ? -11.117 10.407 7.373 1.00 81.00 128 ALA A C 1
ATOM 997 O O . ALA A 1 128 ? -12.107 10.348 8.109 1.00 81.00 128 ALA A O 1
ATOM 998 N N . SER A 1 129 ? -11.231 10.732 6.082 1.00 80.50 129 SER A N 1
ATOM 999 C CA . SER A 1 129 ? -12.516 10.993 5.426 1.00 80.50 129 SER A CA 1
ATOM 1000 C C . SER A 1 129 ? -13.404 9.744 5.387 1.00 80.50 129 SER A C 1
ATOM 1002 O O . SER A 1 129 ? -14.579 9.809 5.750 1.00 80.50 129 SER A O 1
ATOM 1004 N N . HIS A 1 130 ? -12.851 8.582 5.027 1.00 76.50 130 HIS A N 1
ATOM 1005 C CA . HIS A 1 130 ? -13.595 7.320 5.034 1.00 76.50 130 HIS A CA 1
ATOM 1006 C C . HIS A 1 130 ? -14.081 6.941 6.435 1.00 76.50 130 HIS A C 1
ATOM 1008 O O . HIS A 1 130 ? -15.253 6.600 6.596 1.00 76.50 130 HIS A O 1
ATOM 1014 N N . MET A 1 131 ? -13.224 7.061 7.452 1.00 73.94 131 MET A N 1
ATOM 1015 C CA . MET A 1 131 ? -13.594 6.756 8.838 1.00 73.94 131 MET A CA 1
ATOM 1016 C C . MET A 1 131 ? -14.727 7.657 9.340 1.00 73.94 131 MET A C 1
ATOM 1018 O O . MET A 1 131 ? -15.723 7.164 9.862 1.00 73.94 131 MET A O 1
ATOM 1022 N N . THR A 1 132 ? -14.612 8.972 9.136 1.00 76.25 132 THR A N 1
ATOM 1023 C CA . THR A 1 132 ? -15.633 9.934 9.593 1.00 76.25 132 THR A CA 1
ATOM 1024 C C . THR A 1 132 ? -16.980 9.747 8.882 1.00 76.25 132 THR A C 1
ATOM 1026 O O . THR A 1 132 ? -18.036 9.826 9.513 1.00 76.25 132 THR A O 1
ATOM 1029 N N . ASN A 1 133 ? -16.975 9.436 7.582 1.00 74.38 133 ASN A N 1
ATOM 1030 C CA . ASN A 1 133 ? -18.205 9.257 6.803 1.00 74.38 133 ASN A CA 1
ATOM 1031 C C . ASN A 1 133 ? -18.926 7.927 7.070 1.00 74.38 133 ASN A C 1
ATOM 1033 O O . ASN A 1 133 ? -20.151 7.874 6.967 1.00 74.38 133 ASN A O 1
ATOM 1037 N N . LEU A 1 134 ? -18.195 6.850 7.369 1.00 66.25 134 LEU A N 1
ATOM 1038 C CA . LEU A 1 134 ? -18.796 5.528 7.575 1.00 66.25 134 LEU A CA 1
ATOM 1039 C C . LEU A 1 134 ? -19.297 5.338 9.009 1.00 66.25 134 LEU A C 1
ATOM 1041 O O . LEU A 1 134 ? -20.339 4.721 9.210 1.00 66.25 134 LEU A O 1
ATOM 1045 N N . LEU A 1 135 ? -18.608 5.917 9.994 1.00 64.00 135 LEU A N 1
ATOM 1046 C CA . LEU A 1 135 ? -18.959 5.761 11.408 1.00 64.00 135 LEU A CA 1
ATOM 1047 C C . LEU A 1 135 ? -20.040 6.736 11.887 1.00 64.00 135 LEU A C 1
ATOM 1049 O O . LEU A 1 135 ? -20.700 6.473 12.884 1.00 64.00 135 LEU A O 1
ATOM 1053 N N . SER A 1 136 ? -20.289 7.822 11.150 1.00 65.00 136 SER A N 1
ATOM 1054 C CA . SER A 1 136 ? -21.383 8.768 11.433 1.00 65.00 136 SER A CA 1
ATOM 1055 C C . SER A 1 136 ? -22.787 8.214 11.142 1.00 65.00 136 SER 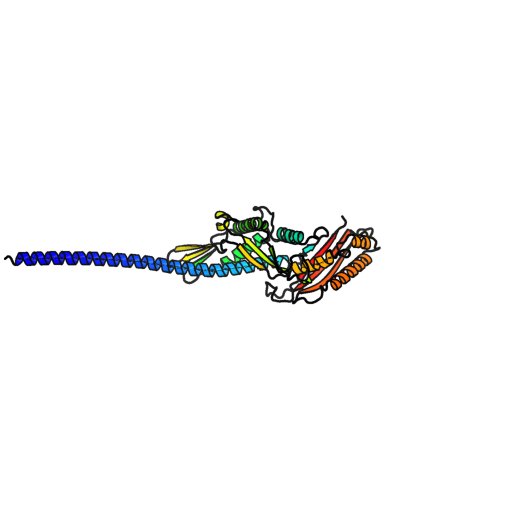A C 1
ATOM 1057 O O . SER A 1 136 ? -23.773 8.925 11.312 1.00 65.00 136 SER A O 1
ATOM 1059 N N . ARG A 1 137 ? -22.896 6.958 10.688 1.00 62.53 137 ARG A N 1
ATOM 1060 C CA . ARG A 1 137 ? -24.160 6.296 10.329 1.00 62.53 137 ARG A CA 1
ATOM 1061 C C . ARG A 1 137 ? -24.514 5.109 11.231 1.00 62.53 137 ARG A C 1
ATOM 1063 O O . ARG A 1 137 ? -25.349 4.301 10.834 1.00 62.53 137 ARG A O 1
ATOM 1070 N N . ALA A 1 138 ? -23.878 4.968 12.395 1.00 64.12 138 ALA A N 1
ATOM 1071 C CA . ALA A 1 138 ? -24.225 3.902 13.331 1.00 64.12 138 ALA A CA 1
ATOM 1072 C C . ALA A 1 138 ? -25.687 4.065 13.790 1.00 64.12 138 ALA A C 1
ATOM 1074 O O . ALA A 1 138 ? -26.076 5.117 14.293 1.00 64.12 138 ALA A O 1
ATOM 1075 N N . GLU A 1 139 ? -26.520 3.047 13.558 1.00 66.50 139 GLU A N 1
ATOM 1076 C CA . GLU A 1 139 ? -27.917 3.066 13.998 1.00 66.50 139 GLU A CA 1
ATOM 1077 C C . GLU A 1 139 ? -27.992 2.913 15.522 1.00 66.50 139 GLU A C 1
ATOM 1079 O O . GLU A 1 139 ? -27.219 2.166 16.123 1.00 66.50 139 GLU A O 1
ATOM 1084 N N . SER A 1 140 ? -28.942 3.601 16.159 1.00 70.69 140 SER A N 1
ATOM 1085 C CA . SER A 1 140 ? -29.195 3.432 17.589 1.00 70.69 140 SER A CA 1
ATOM 1086 C C . SER A 1 140 ? -29.733 2.028 17.873 1.00 70.69 140 SER A C 1
ATOM 1088 O O . SER A 1 140 ? -30.635 1.524 17.200 1.00 70.69 140 SER A O 1
ATOM 1090 N N . ILE A 1 141 ? -29.186 1.373 18.897 1.00 74.25 141 ILE A N 1
ATOM 1091 C CA . ILE A 1 141 ? -29.539 -0.005 19.243 1.00 74.25 141 ILE A CA 1
ATOM 1092 C C . ILE A 1 141 ? -30.204 -0.001 20.613 1.00 74.25 141 ILE A C 1
ATOM 1094 O O . ILE A 1 141 ? -29.591 0.369 21.603 1.00 74.25 141 ILE A O 1
ATOM 1098 N N . ARG A 1 142 ? -31.456 -0.473 20.690 1.00 73.19 142 ARG A N 1
ATOM 1099 C CA . ARG A 1 142 ? -32.143 -0.824 21.954 1.00 73.19 142 ARG A CA 1
ATOM 1100 C C . ARG A 1 142 ? -32.100 0.258 23.055 1.00 73.19 142 ARG A C 1
ATOM 1102 O O . ARG A 1 142 ? -31.991 -0.074 24.227 1.00 73.19 142 ARG A O 1
ATOM 1109 N N . GLY A 1 143 ? -32.233 1.536 22.696 1.00 78.94 143 GLY A N 1
ATOM 1110 C CA . GLY A 1 143 ? -32.211 2.640 23.670 1.00 78.94 143 GLY A CA 1
ATOM 1111 C C . GLY A 1 143 ? -30.811 3.142 24.035 1.00 78.94 143 GLY A C 1
ATOM 1112 O O . GLY A 1 143 ? -30.698 4.000 24.904 1.00 78.94 143 GLY A O 1
ATOM 1113 N N . PHE A 1 144 ? -29.776 2.652 23.353 1.00 82.94 144 PHE A N 1
ATOM 1114 C CA . PHE A 1 144 ? -28.435 3.217 23.374 1.00 82.94 144 PHE A CA 1
ATOM 1115 C C . PHE A 1 144 ? -28.199 4.030 22.099 1.00 82.94 144 PHE A C 1
ATOM 1117 O O . PHE A 1 144 ? -28.475 3.573 20.983 1.00 82.94 144 PHE A O 1
ATOM 1124 N N . GLU A 1 145 ? -27.702 5.243 22.278 1.00 84.19 145 GLU A N 1
ATOM 1125 C CA . GLU A 1 145 ? -27.202 6.109 21.221 1.00 84.19 145 GLU A CA 1
ATOM 1126 C C . GLU A 1 145 ? -25.713 5.827 21.013 1.00 84.19 145 GLU A C 1
ATOM 1128 O O . GLU A 1 145 ? -24.937 5.764 21.967 1.00 84.19 145 GLU A O 1
ATOM 1133 N N . ILE A 1 146 ? -25.328 5.588 19.760 1.00 81.38 146 ILE A N 1
ATOM 1134 C CA . ILE A 1 146 ? -23.961 5.243 19.378 1.00 81.38 146 ILE A CA 1
ATOM 1135 C C . ILE A 1 146 ? -23.472 6.338 18.446 1.00 81.38 146 ILE A C 1
ATOM 1137 O O . ILE A 1 146 ? -24.003 6.514 17.352 1.00 81.38 146 ILE A O 1
ATOM 1141 N N . GLU A 1 147 ? -22.443 7.054 18.872 1.00 80.94 147 GLU A N 1
ATOM 1142 C CA . GLU A 1 147 ? -21.853 8.139 18.101 1.00 80.94 147 GLU A CA 1
ATOM 1143 C C . GLU A 1 147 ? -20.342 7.976 18.016 1.00 80.94 147 GLU A C 1
ATOM 1145 O O . GLU A 1 147 ? -19.698 7.376 18.880 1.00 80.94 147 GLU A O 1
ATOM 1150 N N . LEU A 1 148 ? -19.744 8.561 16.981 1.00 76.44 148 LEU A N 1
ATOM 1151 C CA . LEU A 1 148 ? -18.322 8.852 17.029 1.00 76.44 148 LEU A CA 1
ATOM 1152 C C . LEU A 1 148 ? -18.135 10.064 17.939 1.00 76.44 148 LEU A C 1
ATOM 1154 O O . LEU A 1 148 ? -18.730 11.110 17.678 1.00 76.44 148 LEU A O 1
ATOM 1158 N N . ALA A 1 149 ? -17.303 9.948 18.974 1.00 72.56 149 ALA A N 1
ATOM 1159 C CA . ALA A 1 149 ? -16.934 11.112 19.770 1.00 72.56 149 ALA A CA 1
ATOM 1160 C C . ALA A 1 149 ? -16.424 12.209 18.823 1.00 72.56 149 ALA A C 1
ATOM 1162 O O . ALA A 1 149 ? -15.649 11.908 17.915 1.00 72.56 149 ALA A O 1
ATOM 1163 N N . GLU A 1 150 ? -16.903 13.445 19.006 1.00 63.53 150 GLU A N 1
ATOM 1164 C CA . GLU A 1 150 ? -16.662 14.579 18.107 1.00 63.53 150 GLU A CA 1
ATOM 1165 C C . GLU A 1 150 ? -15.188 14.658 17.681 1.00 63.53 150 GLU A C 1
ATOM 1167 O O . GLU A 1 150 ? -14.322 15.136 18.416 1.00 63.53 150 GLU A O 1
ATOM 1172 N N . GLN A 1 151 ? -14.899 14.187 16.469 1.00 66.44 151 GLN A N 1
ATOM 1173 C CA . GLN A 1 151 ? -13.563 14.246 15.905 1.00 66.44 151 GLN A CA 1
ATOM 1174 C C . GLN A 1 151 ? -13.596 14.949 14.569 1.00 66.44 151 GLN A C 1
ATOM 1176 O O . GLN A 1 151 ? -14.186 14.503 13.584 1.00 66.44 151 GLN A O 1
ATOM 1181 N N . ARG A 1 152 ? -12.923 16.097 14.556 1.00 73.88 152 ARG A N 1
ATOM 1182 C CA . ARG A 1 152 ? -12.681 16.861 13.343 1.00 73.88 152 ARG A CA 1
ATOM 1183 C C . ARG A 1 152 ? -11.756 16.039 12.455 1.00 73.88 152 ARG A C 1
ATOM 1185 O O . ARG A 1 152 ? -10.697 15.599 12.905 1.00 73.88 152 ARG A O 1
ATOM 1192 N N . ARG A 1 153 ? -12.146 15.854 11.194 1.00 81.06 153 ARG A N 1
ATOM 1193 C CA . ARG A 1 153 ? -11.394 15.093 10.182 1.00 81.06 153 ARG A CA 1
ATOM 1194 C C . ARG A 1 153 ? -9.919 15.503 10.129 1.00 81.06 153 ARG A C 1
ATOM 1196 O O . ARG A 1 153 ? -9.048 14.661 9.951 1.00 81.06 153 ARG A O 1
ATOM 1203 N N . GLU A 1 154 ? -9.643 16.785 10.338 1.00 82.56 154 GLU A N 1
ATOM 1204 C CA . GLU A 1 154 ? -8.307 17.378 10.323 1.00 82.56 154 GLU A CA 1
ATOM 1205 C C . GLU A 1 154 ? -7.451 16.967 11.531 1.00 82.56 154 GLU A C 1
ATOM 1207 O O . GLU A 1 154 ? -6.226 16.944 11.444 1.00 82.56 154 GLU A O 1
ATOM 1212 N N . VAL A 1 155 ? -8.059 16.675 12.683 1.00 83.69 155 VAL A N 1
ATOM 1213 C CA . VAL A 1 155 ? -7.341 16.159 13.862 1.00 83.69 155 VAL A CA 1
ATOM 1214 C C . VAL A 1 155 ? -6.945 14.707 13.613 1.00 83.69 155 VAL A C 1
ATOM 1216 O O . VAL A 1 155 ? -5.772 14.367 13.749 1.00 83.69 155 VAL A O 1
ATOM 1219 N N . LEU A 1 156 ? -7.887 13.902 13.117 1.00 82.00 156 LEU A N 1
ATOM 1220 C CA . LEU A 1 156 ? -7.649 12.504 12.773 1.00 82.00 156 LEU A CA 1
ATOM 1221 C C . LEU A 1 156 ? -6.577 12.344 11.688 1.00 82.00 156 LEU A C 1
ATOM 1223 O O . LEU A 1 156 ? -5.649 11.556 11.847 1.00 82.00 156 LEU A O 1
ATOM 1227 N N . ALA A 1 157 ? -6.661 13.121 10.605 1.00 84.44 157 ALA A N 1
ATOM 1228 C CA . ALA A 1 157 ? -5.670 13.083 9.531 1.00 84.44 157 ALA A CA 1
ATOM 1229 C C . ALA A 1 157 ? -4.259 13.413 10.048 1.00 84.44 157 ALA A C 1
ATOM 1231 O O . ALA A 1 157 ? -3.294 12.750 9.679 1.00 84.44 157 ALA A O 1
ATOM 1232 N N . ARG A 1 158 ? -4.130 14.381 10.966 1.00 84.56 158 ARG A N 1
ATOM 1233 C CA . ARG A 1 158 ? -2.843 14.719 11.597 1.00 84.56 158 ARG A CA 1
ATOM 1234 C C . ARG A 1 158 ? -2.356 13.653 12.577 1.00 84.56 158 ARG A C 1
ATOM 1236 O O . ARG A 1 158 ? -1.156 13.410 12.643 1.00 84.56 158 ARG A O 1
ATOM 1243 N N . GLY A 1 159 ? -3.247 13.020 13.341 1.00 83.38 159 GLY A N 1
ATOM 1244 C CA . GLY A 1 159 ? -2.900 11.881 14.203 1.00 83.38 159 GLY A CA 1
ATOM 1245 C C . GLY A 1 159 ? -2.383 10.686 13.394 1.00 83.38 159 GLY A C 1
ATOM 1246 O O . GLY A 1 159 ? -1.335 10.119 13.711 1.00 83.38 159 GLY A O 1
ATOM 1247 N N . LEU A 1 160 ? -3.059 10.372 12.283 1.00 83.88 160 LEU A N 1
ATOM 1248 C CA . LEU A 1 160 ? -2.629 9.353 11.326 1.00 83.88 160 LEU A CA 1
ATOM 1249 C C . LEU A 1 160 ? -1.276 9.704 10.703 1.00 83.88 160 LEU A C 1
ATOM 1251 O O . LEU A 1 160 ? -0.379 8.869 10.729 1.00 83.88 160 LEU A O 1
ATOM 1255 N N . GLN A 1 161 ? -1.092 10.933 10.213 1.00 86.75 161 GLN A N 1
ATOM 1256 C CA . GLN A 1 161 ? 0.178 11.368 9.623 1.00 86.75 161 GLN A CA 1
ATOM 1257 C C . GLN A 1 161 ? 1.343 11.256 10.613 1.00 86.75 161 GLN A C 1
ATOM 1259 O O . GLN A 1 161 ? 2.389 10.711 10.270 1.00 86.75 161 GLN A O 1
ATOM 1264 N N . ARG A 1 162 ? 1.157 11.710 11.859 1.00 84.25 162 ARG A N 1
ATOM 1265 C CA . ARG A 1 162 ? 2.168 11.584 12.922 1.00 84.25 162 ARG A CA 1
ATOM 1266 C C . ARG A 1 162 ? 2.527 10.126 13.192 1.00 84.25 162 ARG A C 1
ATOM 1268 O O . ARG A 1 162 ? 3.703 9.789 13.296 1.00 84.25 162 ARG A O 1
ATOM 1275 N N . THR A 1 163 ? 1.523 9.254 13.237 1.00 84.19 163 THR A N 1
ATOM 1276 C CA . THR A 1 163 ? 1.725 7.811 13.433 1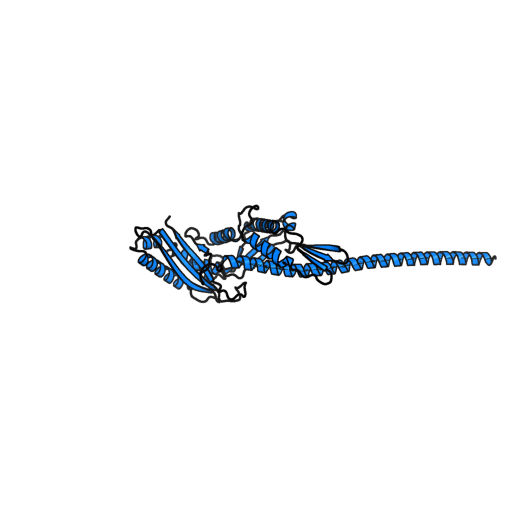.00 84.19 163 THR A CA 1
ATOM 1277 C C . THR A 1 163 ? 2.479 7.182 12.266 1.00 84.19 163 THR A C 1
ATOM 1279 O O . THR A 1 163 ? 3.377 6.373 12.490 1.00 84.19 163 THR A O 1
ATOM 1282 N N . LEU A 1 164 ? 2.153 7.561 11.029 1.00 84.81 164 LEU A N 1
ATOM 1283 C CA . LEU A 1 164 ? 2.834 7.086 9.823 1.00 84.81 164 LEU A CA 1
ATOM 1284 C C . LEU A 1 164 ? 4.294 7.546 9.795 1.00 84.81 164 LEU A C 1
ATOM 1286 O O . LEU A 1 164 ? 5.181 6.716 9.630 1.00 84.81 164 LEU A O 1
ATOM 1290 N N . ASN A 1 165 ? 4.547 8.832 10.054 1.00 82.50 165 ASN A N 1
ATOM 1291 C CA . ASN A 1 165 ? 5.894 9.403 10.154 1.00 82.50 165 ASN A CA 1
ATOM 1292 C C . ASN A 1 165 ? 6.723 8.752 11.276 1.00 82.50 165 ASN A C 1
ATOM 1294 O O . ASN A 1 165 ? 7.924 8.552 11.124 1.00 82.50 165 ASN A O 1
ATOM 1298 N N . GLY A 1 166 ? 6.102 8.412 12.410 1.00 77.88 166 GLY A N 1
ATOM 1299 C CA . GLY A 1 166 ? 6.776 7.686 13.489 1.00 77.88 166 GLY A CA 1
ATOM 1300 C C . GLY A 1 166 ? 7.073 6.230 13.118 1.00 77.88 166 GLY A C 1
ATOM 1301 O O . GLY A 1 166 ? 8.173 5.731 13.363 1.00 77.88 166 GLY A O 1
ATOM 1302 N N . SER A 1 167 ? 6.112 5.559 12.478 1.00 77.50 167 SER A N 1
ATOM 1303 C CA . SER A 1 167 ? 6.201 4.137 12.118 1.00 77.50 167 SER A CA 1
ATOM 1304 C C . SER A 1 167 ? 7.141 3.877 10.940 1.00 77.50 167 SER A C 1
ATOM 1306 O O . SER A 1 167 ? 7.717 2.795 10.863 1.00 77.50 167 SER A O 1
ATOM 1308 N N . SER A 1 168 ? 7.347 4.852 10.051 1.00 71.75 168 SER A N 1
ATOM 1309 C CA . SER A 1 168 ? 8.168 4.704 8.842 1.00 71.75 168 SER A CA 1
ATOM 1310 C C . SER A 1 168 ? 9.649 4.453 9.106 1.00 71.75 168 SER A C 1
ATOM 1312 O O . SER A 1 168 ? 10.344 3.912 8.258 1.00 71.75 168 SER A O 1
ATOM 1314 N N . SER A 1 169 ? 10.136 4.844 10.284 1.00 66.44 169 SER A N 1
ATOM 1315 C CA . SER A 1 169 ? 11.507 4.568 10.723 1.00 66.44 169 SER A CA 1
ATOM 1316 C C . SER A 1 169 ? 11.725 3.107 11.133 1.00 66.44 169 SER A C 1
ATOM 1318 O O . SER A 1 169 ? 12.863 2.682 11.342 1.00 66.44 169 SER A O 1
ATOM 1320 N N . SER A 1 170 ? 10.644 2.333 11.267 1.00 71.06 170 SER A N 1
ATOM 1321 C CA . SER A 1 170 ? 10.713 0.911 11.578 1.00 71.06 170 SER A CA 1
ATOM 1322 C C . SER A 1 170 ? 10.817 0.083 10.299 1.00 71.06 170 SER A C 1
ATOM 1324 O O . SER A 1 170 ? 10.049 0.273 9.358 1.00 71.06 170 SER A O 1
ATOM 1326 N N . SER A 1 171 ? 11.710 -0.908 10.305 1.00 68.69 171 SER A N 1
ATOM 1327 C CA . SER A 1 171 ? 11.820 -1.926 9.248 1.00 68.69 171 SER A CA 1
ATOM 1328 C C . SER A 1 171 ? 10.530 -2.725 9.029 1.00 68.69 171 SER A C 1
ATOM 1330 O O . SER A 1 171 ? 10.402 -3.422 8.033 1.00 68.69 171 SER A O 1
ATOM 1332 N N . ASP A 1 172 ? 9.585 -2.646 9.968 1.00 80.88 172 ASP A N 1
ATOM 1333 C CA . ASP A 1 172 ? 8.336 -3.406 9.956 1.00 80.88 172 ASP A CA 1
ATOM 1334 C C . ASP A 1 172 ? 7.180 -2.639 9.286 1.00 80.88 172 ASP A C 1
ATOM 1336 O O . ASP A 1 172 ? 6.061 -3.159 9.239 1.00 80.88 172 ASP A O 1
ATOM 1340 N N . PHE A 1 173 ? 7.389 -1.388 8.847 1.00 86.50 173 PHE A N 1
ATOM 1341 C CA . PHE A 1 173 ? 6.305 -0.557 8.311 1.00 86.50 173 PHE A CA 1
ATOM 1342 C C . PHE A 1 173 ? 5.678 -1.171 7.060 1.00 86.50 173 PHE A C 1
ATOM 1344 O O . PHE A 1 173 ? 4.455 -1.276 6.985 1.00 86.50 173 PHE A O 1
A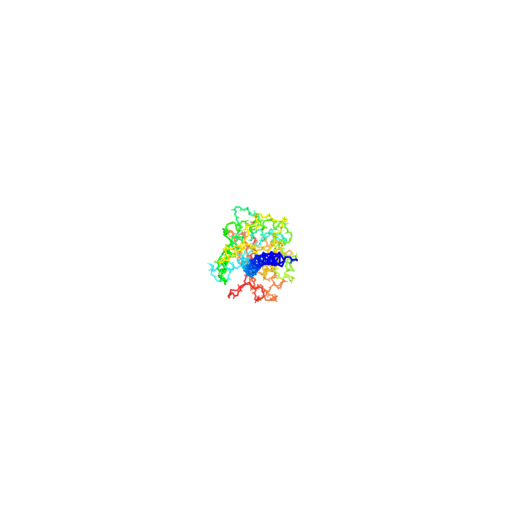TOM 1351 N N . LEU A 1 174 ? 6.515 -1.594 6.113 1.00 88.75 174 LEU A N 1
ATOM 1352 C CA . LEU A 1 174 ? 6.114 -2.283 4.896 1.00 88.75 174 LEU A CA 1
ATOM 1353 C C . LEU A 1 174 ? 6.805 -3.645 4.861 1.00 88.75 174 LEU A C 1
ATOM 1355 O O . LEU A 1 174 ? 8.027 -3.719 4.839 1.00 88.75 174 LEU A O 1
ATOM 1359 N N . GLU A 1 175 ? 6.022 -4.718 4.839 1.00 90.44 175 GLU A N 1
ATOM 1360 C CA . GLU A 1 175 ? 6.531 -6.088 4.732 1.00 90.44 175 GLU A CA 1
ATOM 1361 C C . GLU A 1 175 ? 5.971 -6.709 3.449 1.00 90.44 175 GLU A C 1
ATOM 1363 O O . GLU A 1 175 ? 4.770 -6.984 3.354 1.00 90.44 175 GLU A O 1
ATOM 1368 N N . LEU A 1 176 ? 6.823 -6.892 2.437 1.00 89.44 176 LEU A N 1
ATOM 1369 C CA . LEU A 1 176 ? 6.431 -7.526 1.180 1.00 89.44 176 LEU A CA 1
ATOM 1370 C C . LEU A 1 176 ? 6.366 -9.047 1.341 1.00 89.44 176 LEU A C 1
ATOM 1372 O O . LEU A 1 176 ? 7.247 -9.666 1.928 1.00 89.44 176 LEU A O 1
ATOM 1376 N N . VAL A 1 177 ? 5.338 -9.675 0.774 1.00 89.44 177 VAL A N 1
ATOM 1377 C CA . VAL A 1 177 ? 5.187 -11.132 0.827 1.00 89.44 177 VAL A CA 1
ATOM 1378 C C . VAL A 1 177 ? 5.967 -11.768 -0.320 1.00 89.44 177 VAL A C 1
ATOM 1380 O O . VAL A 1 177 ? 5.571 -11.654 -1.481 1.00 89.44 177 VAL A O 1
ATOM 1383 N N . ASN A 1 178 ? 7.042 -12.479 0.027 1.00 87.56 178 ASN A N 1
ATOM 1384 C CA . ASN A 1 178 ? 7.914 -13.223 -0.888 1.00 87.56 178 ASN A CA 1
ATOM 1385 C C . ASN A 1 178 ? 8.549 -12.363 -2.000 1.00 87.56 178 ASN A C 1
ATOM 1387 O O . ASN A 1 178 ? 8.764 -12.852 -3.097 1.00 87.56 178 ASN A O 1
ATOM 1391 N N . CYS A 1 179 ? 8.864 -11.089 -1.752 1.00 87.06 179 CYS A N 1
ATOM 1392 C CA . CYS A 1 179 ? 9.464 -10.203 -2.764 1.00 87.06 179 CYS A CA 1
ATOM 1393 C C . CYS A 1 179 ? 10.781 -9.571 -2.291 1.00 87.06 179 CYS A C 1
ATOM 1395 O O . CYS A 1 179 ? 11.055 -8.422 -2.623 1.00 87.06 179 CYS A O 1
ATOM 1397 N N . ASP A 1 180 ? 11.598 -10.297 -1.527 1.00 79.69 180 ASP A N 1
ATOM 1398 C CA . ASP A 1 180 ? 12.753 -9.744 -0.795 1.00 79.69 180 ASP A CA 1
ATOM 1399 C C . ASP A 1 180 ? 13.842 -9.121 -1.694 1.00 79.69 180 ASP A C 1
ATOM 1401 O O . ASP A 1 180 ? 14.635 -8.308 -1.235 1.00 79.69 180 ASP A O 1
ATOM 1405 N N . SER A 1 181 ? 13.886 -9.470 -2.984 1.00 82.62 181 SER A N 1
ATOM 1406 C CA . SER A 1 181 ? 14.884 -8.974 -3.952 1.00 82.62 181 SER A CA 1
ATOM 1407 C C . SER A 1 181 ? 14.281 -8.358 -5.220 1.00 82.62 181 SER A C 1
ATOM 1409 O O . SER A 1 181 ? 14.999 -8.073 -6.186 1.00 82.62 181 SER A O 1
ATOM 1411 N N . GLY A 1 182 ? 12.955 -8.199 -5.255 1.00 82.44 182 GLY A N 1
ATOM 1412 C CA . GLY A 1 182 ? 12.240 -7.774 -6.458 1.00 82.44 182 GLY A CA 1
ATOM 1413 C C . GLY A 1 182 ? 12.354 -8.765 -7.618 1.00 82.44 182 GLY A C 1
ATOM 1414 O O . GLY A 1 182 ? 12.307 -8.346 -8.773 1.00 82.44 182 GLY A O 1
ATOM 1415 N N . ASN A 1 183 ? 12.551 -10.059 -7.333 1.00 86.50 183 ASN A N 1
ATOM 1416 C CA . ASN A 1 183 ? 12.491 -11.111 -8.344 1.00 86.50 183 ASN A CA 1
ATOM 1417 C C . ASN A 1 183 ? 11.030 -11.396 -8.719 1.00 86.50 183 ASN A C 1
ATOM 1419 O O . ASN A 1 183 ? 10.249 -11.809 -7.867 1.00 86.50 183 ASN A O 1
ATOM 1423 N N . TYR A 1 184 ? 10.674 -11.218 -9.991 1.00 87.56 184 TYR A N 1
ATOM 1424 C CA . TYR A 1 184 ? 9.314 -11.424 -10.485 1.00 87.56 184 TYR A CA 1
ATOM 1425 C C . TYR A 1 184 ? 8.783 -12.845 -10.236 1.00 87.56 184 TYR A C 1
ATOM 1427 O O . TYR A 1 184 ? 7.653 -12.981 -9.773 1.00 87.56 184 TYR A O 1
ATOM 1435 N N . SER A 1 185 ? 9.595 -13.885 -10.478 1.00 84.88 185 SER A N 1
ATOM 1436 C CA . SER A 1 185 ? 9.144 -15.288 -10.414 1.00 84.88 185 SER A CA 1
ATOM 1437 C C . SER A 1 185 ? 8.749 -15.747 -9.014 1.00 84.88 185 SER A C 1
ATOM 1439 O O . SER A 1 185 ? 7.914 -16.633 -8.861 1.00 84.88 185 SER A O 1
ATOM 1441 N N . ASP A 1 186 ? 9.374 -15.160 -7.995 1.00 86.38 186 ASP A N 1
ATOM 1442 C CA . ASP A 1 186 ? 9.187 -15.564 -6.601 1.00 86.38 186 ASP A CA 1
ATOM 1443 C C . ASP A 1 186 ? 8.231 -14.607 -5.868 1.00 86.38 186 ASP A C 1
ATOM 1445 O O . ASP A 1 186 ? 7.749 -14.916 -4.777 1.00 86.38 186 ASP A O 1
ATOM 1449 N N . CYS A 1 187 ? 7.915 -13.464 -6.492 1.00 89.00 187 CYS A N 1
ATOM 1450 C CA . CYS A 1 187 ? 7.161 -12.374 -5.896 1.00 89.00 187 CYS A CA 1
ATOM 1451 C C . CYS A 1 187 ? 5.648 -12.584 -5.976 1.00 89.00 187 CYS A C 1
ATOM 1453 O O . CYS A 1 187 ? 5.039 -12.611 -7.045 1.00 89.00 187 CYS A O 1
ATOM 1455 N N . VAL A 1 188 ? 5.005 -12.639 -4.806 1.00 89.62 188 VAL A N 1
ATOM 1456 C CA . VAL A 1 188 ? 3.536 -12.636 -4.704 1.00 89.62 188 VAL A CA 1
ATOM 1457 C C . VAL A 1 188 ? 2.981 -11.225 -4.924 1.00 89.62 188 VAL A C 1
ATOM 1459 O O . VAL A 1 188 ? 1.876 -11.067 -5.437 1.00 89.62 188 VAL A O 1
ATOM 1462 N N . GLY A 1 189 ? 3.735 -10.192 -4.543 1.00 84.31 189 GLY A N 1
ATOM 1463 C CA . GLY A 1 189 ? 3.420 -8.779 -4.780 1.00 84.31 189 GLY A CA 1
ATOM 1464 C C . GLY A 1 189 ? 2.477 -8.131 -3.774 1.00 84.31 189 GLY A C 1
ATOM 1465 O O . GLY A 1 189 ? 2.322 -6.914 -3.810 1.00 84.31 189 GLY A O 1
ATOM 1466 N N . THR A 1 190 ? 1.863 -8.922 -2.892 1.00 89.81 190 THR A N 1
ATOM 1467 C CA . THR A 1 190 ? 1.049 -8.426 -1.772 1.00 89.81 190 THR A CA 1
ATOM 1468 C C . THR A 1 190 ? 1.924 -8.023 -0.598 1.00 89.81 190 THR A C 1
ATOM 1470 O O . THR A 1 190 ? 3.054 -8.495 -0.484 1.00 89.81 190 THR A O 1
ATOM 1473 N N . PHE A 1 191 ? 1.399 -7.210 0.311 1.00 90.81 191 PHE A N 1
ATOM 1474 C CA . PHE A 1 191 ? 2.198 -6.668 1.406 1.00 90.81 191 PHE A CA 1
ATOM 1475 C C . PHE A 1 191 ? 1.382 -6.405 2.665 1.00 90.81 191 PHE A C 1
ATOM 1477 O O . PHE A 1 191 ? 0.151 -6.347 2.635 1.00 90.81 191 PHE A O 1
ATOM 1484 N N .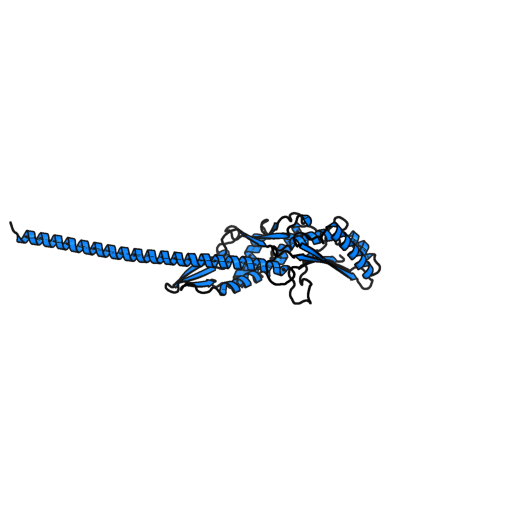 TYR A 1 192 ? 2.083 -6.242 3.782 1.00 90.38 192 TYR A N 1
ATOM 1485 C CA . TYR A 1 192 ? 1.526 -5.739 5.027 1.00 90.38 192 TYR A CA 1
ATOM 1486 C C . TYR A 1 192 ? 1.967 -4.300 5.254 1.00 90.38 192 TYR A C 1
ATOM 1488 O O . TYR A 1 192 ? 3.126 -3.961 5.029 1.00 90.38 192 TYR A O 1
ATOM 1496 N N . VAL A 1 193 ? 1.041 -3.480 5.745 1.00 88.88 193 VAL A N 1
ATOM 1497 C CA . VAL A 1 193 ? 1.342 -2.159 6.304 1.00 88.88 193 VAL A CA 1
ATOM 1498 C C . VAL A 1 193 ? 1.147 -2.221 7.811 1.00 88.88 193 VAL A C 1
ATOM 1500 O O . VAL A 1 193 ? 0.078 -2.627 8.279 1.00 88.88 193 VAL A O 1
ATOM 1503 N N . THR A 1 194 ? 2.160 -1.828 8.576 1.00 88.94 194 THR A N 1
ATOM 1504 C CA . THR A 1 194 ? 2.105 -1.809 10.041 1.00 88.94 194 THR A CA 1
ATOM 1505 C C . THR A 1 194 ? 1.914 -0.387 10.555 1.00 88.94 194 THR A C 1
ATOM 1507 O O . THR A 1 194 ? 2.735 0.491 10.309 1.00 88.94 194 THR A O 1
ATOM 1510 N N . LEU A 1 195 ? 0.858 -0.177 11.339 1.00 86.19 195 LEU A N 1
ATOM 1511 C CA . LEU A 1 195 ? 0.663 1.026 12.147 1.00 86.19 195 LEU A CA 1
ATOM 1512 C C . LEU A 1 195 ? 1.039 0.711 13.595 1.00 86.19 195 LEU A C 1
ATOM 1514 O O . LEU A 1 195 ? 0.454 -0.192 14.199 1.00 86.19 195 LEU A O 1
ATOM 1518 N N . ASP A 1 196 ? 2.005 1.430 14.164 1.00 87.69 196 ASP A N 1
ATOM 1519 C CA . ASP A 1 196 ? 2.408 1.233 15.557 1.00 87.69 196 ASP A CA 1
ATOM 1520 C C . ASP A 1 196 ? 1.793 2.295 16.478 1.00 87.69 196 ASP A C 1
ATOM 1522 O O . ASP A 1 196 ? 2.247 3.434 16.552 1.00 87.69 196 ASP A O 1
ATOM 1526 N N . LEU A 1 197 ? 0.756 1.886 17.210 1.00 87.38 197 LEU A N 1
ATOM 1527 C CA . LEU A 1 197 ? 0.058 2.688 18.219 1.00 87.38 197 LEU A CA 1
ATOM 1528 C C . LEU A 1 197 ? 0.487 2.325 19.650 1.00 87.38 197 LEU A C 1
ATOM 1530 O O . LEU A 1 197 ? -0.219 2.612 20.621 1.00 87.38 197 LEU A O 1
ATOM 1534 N N . SER A 1 198 ? 1.609 1.623 19.816 1.00 88.00 198 SER A N 1
ATOM 1535 C CA . SER A 1 198 ? 2.114 1.268 21.140 1.00 88.00 198 SER A CA 1
ATOM 1536 C C . SER A 1 198 ? 2.567 2.508 21.921 1.00 88.00 198 SER A C 1
ATOM 1538 O O . SER A 1 198 ? 2.909 3.545 21.357 1.00 88.00 198 SER A O 1
ATOM 1540 N N . ARG A 1 199 ? 2.615 2.401 23.256 1.00 84.38 199 ARG A N 1
ATOM 1541 C CA . ARG A 1 199 ? 3.043 3.498 24.151 1.00 84.38 199 ARG A CA 1
ATOM 1542 C C . ARG A 1 199 ? 4.452 4.035 23.864 1.00 84.38 199 ARG A C 1
ATOM 1544 O O . ARG A 1 199 ? 4.775 5.122 24.323 1.00 84.38 199 ARG A O 1
ATOM 1551 N N . GLY A 1 200 ? 5.293 3.257 23.180 1.00 81.94 200 GLY A N 1
ATOM 1552 C CA . GLY A 1 200 ? 6.631 3.687 22.773 1.00 81.94 200 GLY A CA 1
ATOM 1553 C C . GLY A 1 200 ? 6.642 4.527 21.495 1.00 81.94 200 GLY A C 1
ATOM 1554 O O . GLY A 1 200 ? 7.585 5.285 21.297 1.00 81.94 200 GLY A O 1
ATOM 1555 N N . SER A 1 201 ? 5.599 4.409 20.672 1.00 81.38 201 SER A N 1
ATOM 1556 C CA . SER A 1 201 ? 5.530 4.989 19.326 1.00 81.38 201 SER A CA 1
ATOM 1557 C C . SER A 1 201 ? 4.579 6.189 19.257 1.00 81.38 201 SER A C 1
ATOM 1559 O O . SER A 1 201 ? 4.803 7.095 18.460 1.00 81.38 201 SER A O 1
ATOM 1561 N N . ILE A 1 202 ? 3.563 6.247 20.130 1.00 84.00 202 ILE A N 1
ATOM 1562 C CA . ILE A 1 202 ? 2.616 7.367 20.221 1.00 84.00 202 ILE A CA 1
ATOM 1563 C C . ILE A 1 202 ? 2.331 7.774 21.675 1.00 84.00 202 ILE A C 1
ATOM 1565 O O . ILE A 1 202 ? 2.209 6.926 22.569 1.00 84.00 202 ILE A O 1
ATOM 1569 N N . THR A 1 203 ? 2.204 9.084 21.921 1.00 86.50 203 THR A N 1
ATOM 1570 C CA . THR A 1 203 ? 1.859 9.619 23.248 1.00 86.50 203 THR A CA 1
ATOM 1571 C C . THR A 1 203 ? 0.401 9.319 23.617 1.00 86.50 203 THR A C 1
ATOM 1573 O O . THR A 1 203 ? -0.423 9.026 22.754 1.00 86.50 203 THR A O 1
ATOM 1576 N N . ASP A 1 204 ? 0.059 9.378 24.910 1.00 87.06 204 ASP A N 1
ATOM 1577 C CA . ASP A 1 204 ? -1.333 9.211 25.364 1.00 87.06 204 ASP A CA 1
ATOM 1578 C C . ASP A 1 204 ? -2.262 10.256 24.729 1.00 87.06 204 ASP A C 1
ATOM 1580 O O . ASP A 1 204 ? -3.322 9.903 24.224 1.00 87.06 204 ASP A O 1
ATOM 1584 N N . SER A 1 205 ? -1.820 11.517 24.690 1.00 83.94 205 SER A N 1
ATOM 1585 C CA . SER A 1 205 ? -2.591 12.618 24.107 1.00 83.94 205 SER A CA 1
ATOM 1586 C C . SER A 1 205 ? -2.848 12.408 22.617 1.00 83.94 205 SER A C 1
ATOM 1588 O O . SER A 1 205 ? -3.954 12.643 22.150 1.00 83.94 205 SER A O 1
ATOM 1590 N N . ASP A 1 206 ? -1.846 11.948 21.869 1.00 81.44 206 ASP A N 1
ATOM 1591 C CA . ASP A 1 206 ? -1.997 11.725 20.427 1.00 81.44 206 ASP A CA 1
ATOM 1592 C C . ASP A 1 206 ? -2.827 10.473 20.131 1.00 81.44 206 ASP A C 1
ATOM 1594 O O . ASP A 1 206 ? -3.488 10.385 19.102 1.00 81.44 206 ASP A O 1
ATOM 1598 N N . TYR A 1 207 ? -2.810 9.492 21.035 1.00 85.56 207 TYR A N 1
ATOM 1599 C CA . TYR A 1 207 ? -3.676 8.323 20.941 1.00 85.56 207 TYR A CA 1
ATOM 1600 C C . TYR A 1 207 ? -5.147 8.681 21.194 1.00 85.56 207 TYR A C 1
ATOM 1602 O O . TYR A 1 207 ? -6.034 8.094 20.582 1.00 85.56 207 TYR A O 1
ATOM 1610 N N . GLU A 1 208 ? -5.429 9.659 22.055 1.00 83.75 208 GLU A N 1
ATOM 1611 C CA . GLU A 1 208 ? -6.792 10.154 22.283 1.00 83.75 208 GLU A CA 1
ATOM 1612 C C . GLU A 1 208 ? -7.363 10.928 21.079 1.00 83.75 208 GLU A C 1
ATOM 1614 O O . GLU A 1 208 ? -8.585 10.988 20.931 1.00 83.75 208 GLU A O 1
ATOM 1619 N N . ASP A 1 209 ? -6.506 11.429 20.179 1.00 79.88 209 ASP A N 1
ATOM 1620 C CA . ASP A 1 209 ? -6.911 12.030 18.898 1.00 79.88 209 ASP A CA 1
ATOM 1621 C C . ASP A 1 209 ? -7.456 10.991 17.894 1.00 79.88 209 ASP A C 1
ATOM 1623 O O . ASP A 1 209 ? -8.076 11.371 16.898 1.00 79.88 209 ASP A O 1
ATOM 1627 N N . PHE A 1 210 ? -7.228 9.689 18.117 1.00 81.25 210 PHE A N 1
ATOM 1628 C CA . PHE A 1 210 ? -7.798 8.618 17.293 1.00 81.25 210 PHE A CA 1
ATOM 1629 C C . PHE A 1 210 ? -9.271 8.381 17.612 1.00 81.25 210 PHE A C 1
ATOM 1631 O O . PHE A 1 210 ? -9.692 8.590 18.749 1.00 81.25 210 PHE A O 1
ATOM 1638 N N . PRO A 1 211 ? -10.071 7.895 16.651 1.00 80.06 211 PRO A N 1
ATOM 1639 C CA . PRO A 1 211 ? -11.512 7.906 16.776 1.00 80.06 211 PRO A CA 1
ATOM 1640 C C . PRO A 1 211 ? -11.999 6.962 17.864 1.00 80.06 211 PRO A C 1
ATOM 1642 O O . PRO A 1 211 ? -11.568 5.809 17.975 1.00 80.06 211 PRO A O 1
ATOM 1645 N N . GLN A 1 212 ? -12.891 7.509 18.686 1.00 86.12 212 GLN A N 1
ATOM 1646 C CA . GLN A 1 212 ? -13.502 6.845 19.826 1.00 86.12 212 GLN A CA 1
ATOM 1647 C C . GLN A 1 212 ? -14.991 6.666 19.558 1.00 86.12 212 GLN A C 1
ATOM 1649 O O . GLN A 1 212 ? -15.660 7.571 19.057 1.00 86.12 212 GLN A O 1
ATOM 1654 N N . ILE A 1 213 ? -15.506 5.499 19.914 1.00 85.50 213 ILE A N 1
ATOM 1655 C CA . ILE A 1 213 ? -16.937 5.231 19.946 1.00 85.50 213 ILE A CA 1
ATOM 1656 C C . ILE A 1 213 ? -17.464 5.722 21.285 1.00 85.50 213 ILE A C 1
ATOM 1658 O O . ILE A 1 213 ? -16.891 5.423 22.330 1.00 85.50 213 ILE A O 1
ATOM 1662 N N . SER A 1 214 ? -18.556 6.470 21.237 1.00 87.50 214 SER A N 1
ATOM 1663 C CA . SER A 1 214 ? -19.317 6.940 22.380 1.00 87.50 214 SER A CA 1
ATOM 1664 C C . SER A 1 214 ? -20.637 6.175 22.419 1.00 87.50 214 SER A C 1
ATOM 1666 O O . SER A 1 214 ? -21.432 6.280 21.490 1.00 87.50 214 SER A O 1
ATOM 1668 N N . VAL A 1 215 ? -20.862 5.394 23.473 1.00 88.38 215 VAL A N 1
ATOM 1669 C CA . VAL A 1 215 ? -22.128 4.694 23.723 1.00 88.38 215 VAL A CA 1
ATOM 1670 C C . VAL A 1 215 ? -22.828 5.393 24.875 1.00 88.38 215 VAL A C 1
ATOM 1672 O O . VAL A 1 215 ? -22.342 5.349 26.004 1.00 88.38 215 VAL A O 1
ATOM 1675 N N . THR A 1 216 ? -23.954 6.037 24.593 1.00 89.00 216 THR A N 1
ATOM 1676 C CA . THR A 1 216 ? -24.776 6.728 25.587 1.00 89.00 216 THR A CA 1
ATOM 1677 C C . THR A 1 216 ? -26.052 5.938 25.840 1.00 89.00 216 THR A C 1
ATOM 1679 O O . THR A 1 216 ? -26.762 5.572 24.908 1.00 89.00 216 THR A O 1
ATOM 1682 N N . ASN A 1 217 ? -26.371 5.669 27.102 1.00 88.31 217 ASN A N 1
ATOM 1683 C CA . ASN A 1 217 ? -27.664 5.103 27.468 1.00 88.31 217 ASN A CA 1
ATOM 1684 C C . ASN A 1 217 ? -28.714 6.219 27.565 1.00 88.31 217 ASN A C 1
ATOM 1686 O O . ASN A 1 217 ? -28.594 7.113 28.401 1.00 88.31 217 ASN A O 1
ATOM 1690 N N . ASN A 1 218 ? -29.781 6.143 26.767 1.00 87.12 218 ASN A N 1
ATOM 1691 C CA . ASN A 1 218 ? -30.816 7.183 26.722 1.00 87.12 218 ASN A CA 1
ATOM 1692 C C . ASN A 1 218 ? -31.652 7.274 28.009 1.00 87.12 218 ASN A C 1
ATOM 1694 O O . ASN A 1 218 ? -32.364 8.255 28.207 1.00 87.12 218 ASN A O 1
ATOM 1698 N N . LEU A 1 219 ? -31.624 6.244 28.861 1.00 84.94 219 LEU A N 1
ATOM 1699 C CA . LEU A 1 219 ? -32.385 6.205 30.113 1.00 84.94 219 LEU A CA 1
ATOM 1700 C C . LEU A 1 219 ? -31.616 6.808 31.290 1.00 84.94 219 LEU A C 1
ATOM 1702 O O . LEU A 1 219 ? -32.230 7.397 32.177 1.00 84.94 219 LEU A O 1
ATOM 1706 N N . THR A 1 220 ? -30.296 6.627 31.322 1.00 85.75 220 THR A N 1
ATOM 1707 C CA . THR A 1 220 ? -29.437 7.026 32.451 1.00 85.75 220 THR A CA 1
ATOM 1708 C C . THR A 1 220 ? -28.511 8.191 32.115 1.00 85.75 220 THR A C 1
ATOM 1710 O O . THR A 1 220 ? -27.871 8.727 33.017 1.00 85.75 220 THR A O 1
ATOM 1713 N N . GLU A 1 221 ? -28.419 8.562 30.834 1.00 86.81 221 GLU A N 1
ATOM 1714 C CA . GLU A 1 221 ? -27.494 9.560 30.283 1.00 86.81 221 GLU A CA 1
ATOM 1715 C C . GLU A 1 221 ? -26.009 9.230 30.536 1.00 86.81 221 GLU A C 1
ATOM 1717 O O . GLU A 1 221 ? -25.131 10.079 30.375 1.00 86.81 221 GLU A O 1
ATOM 1722 N N . ARG A 1 222 ? -25.691 7.987 30.928 1.00 86.75 222 ARG A N 1
ATOM 1723 C CA . ARG A 1 222 ? -24.305 7.536 31.091 1.00 86.75 222 ARG A CA 1
ATOM 1724 C C . ARG A 1 222 ? -23.681 7.318 29.723 1.00 86.75 222 ARG A C 1
ATOM 1726 O O . ARG A 1 222 ? -24.280 6.674 28.865 1.00 86.75 222 ARG A O 1
ATOM 1733 N N . THR A 1 223 ? -22.452 7.797 29.561 1.00 87.94 223 THR A N 1
ATOM 1734 C CA . THR A 1 223 ? -21.675 7.636 28.333 1.00 87.94 223 THR A CA 1
ATOM 1735 C C . THR A 1 223 ? -20.407 6.835 28.598 1.00 87.94 223 THR A C 1
ATOM 1737 O O . THR A 1 223 ? -19.605 7.185 29.466 1.00 87.94 223 THR A O 1
ATOM 1740 N N . LEU A 1 224 ? -20.206 5.784 27.812 1.00 88.50 224 LEU A N 1
ATOM 1741 C CA . LEU A 1 224 ? -18.967 5.023 27.717 1.00 88.50 224 LEU A CA 1
ATOM 1742 C C . LEU A 1 224 ? -18.206 5.464 26.462 1.00 88.50 224 LEU A C 1
ATOM 1744 O O . LEU A 1 224 ? -18.802 5.561 25.393 1.00 88.50 224 LEU A O 1
ATOM 1748 N N . ARG A 1 225 ? -16.898 5.716 26.580 1.00 88.00 225 ARG A N 1
ATOM 1749 C CA . ARG A 1 225 ? -16.028 6.034 25.438 1.00 88.00 225 ARG A CA 1
ATOM 1750 C C . ARG A 1 225 ? -14.935 4.993 25.299 1.00 88.00 225 ARG A C 1
ATOM 1752 O O . ARG A 1 225 ? -14.207 4.747 26.255 1.00 88.00 225 ARG A O 1
ATOM 1759 N N . GLU A 1 226 ? -14.808 4.430 24.106 1.00 86.00 226 GLU A N 1
ATOM 1760 C CA . GLU A 1 226 ? -13.846 3.371 23.804 1.00 86.00 226 GLU A CA 1
ATOM 1761 C C . GLU A 1 226 ? -13.085 3.688 22.509 1.00 86.00 226 GLU A C 1
ATOM 1763 O O . GLU A 1 226 ? -13.707 4.063 21.510 1.00 86.00 226 GLU A O 1
ATOM 1768 N N . PRO A 1 227 ? -11.747 3.545 22.475 1.00 86.31 227 PRO A N 1
ATOM 1769 C CA . PRO A 1 227 ? -10.980 3.730 21.251 1.00 86.31 227 PRO A CA 1
ATOM 1770 C C . PRO A 1 227 ? -11.298 2.625 20.238 1.00 86.31 227 PRO A C 1
ATOM 1772 O O . PRO A 1 227 ? -11.431 1.449 20.587 1.00 86.31 227 PRO A O 1
ATOM 1775 N N . ILE A 1 228 ? -11.375 3.000 18.960 1.00 84.38 228 ILE A N 1
ATOM 1776 C CA . ILE A 1 228 ? -11.628 2.036 17.884 1.00 84.38 228 ILE A CA 1
ATOM 1777 C C . ILE A 1 228 ? -10.403 1.159 17.643 1.00 84.38 228 ILE A C 1
ATOM 1779 O O . ILE A 1 228 ? -10.502 -0.065 17.560 1.00 84.38 228 ILE A O 1
ATOM 1783 N N . LEU A 1 229 ? -9.241 1.799 17.512 1.00 84.94 229 LEU A N 1
ATOM 1784 C CA . LEU A 1 229 ? -7.988 1.103 17.264 1.00 84.94 229 LEU A CA 1
ATOM 1785 C C . LEU A 1 229 ? -7.429 0.570 18.583 1.00 84.94 229 LEU A C 1
ATOM 1787 O O . LEU A 1 229 ? -7.438 1.298 19.573 1.00 84.94 229 LEU A O 1
ATOM 1791 N N . PRO A 1 230 ? -6.939 -0.679 18.631 1.00 86.12 230 PRO A N 1
ATOM 1792 C CA . PRO A 1 230 ? -6.276 -1.194 19.814 1.00 86.12 230 PRO A CA 1
ATOM 1793 C C . PRO A 1 230 ? -4.910 -0.532 19.989 1.00 86.12 230 PRO A C 1
ATOM 1795 O O . PRO A 1 230 ? -4.202 -0.232 19.026 1.00 86.12 230 PRO A O 1
ATOM 1798 N N . ARG A 1 231 ? -4.491 -0.387 21.245 1.00 87.94 231 ARG A N 1
ATOM 1799 C CA . ARG A 1 231 ? -3.170 0.142 21.560 1.00 87.94 231 ARG A CA 1
ATOM 1800 C C . ARG A 1 231 ? -2.099 -0.924 21.339 1.00 87.94 231 ARG A C 1
ATOM 1802 O O . ARG A 1 231 ? -1.941 -1.827 22.157 1.00 87.94 231 ARG A O 1
ATOM 1809 N N . GLY A 1 232 ? -1.371 -0.833 20.231 1.00 88.06 232 GLY A N 1
ATOM 1810 C CA . GLY A 1 232 ? -0.334 -1.794 19.862 1.00 88.06 232 GLY A CA 1
ATOM 1811 C C . GLY A 1 232 ? 0.050 -1.713 18.387 1.00 88.06 232 GLY A C 1
ATOM 1812 O O . GLY A 1 232 ? -0.269 -0.739 17.711 1.00 88.06 232 GLY A O 1
ATOM 1813 N N . LYS A 1 233 ? 0.725 -2.754 17.890 1.00 88.50 233 LYS A N 1
ATOM 1814 C CA . LYS A 1 233 ? 1.044 -2.892 16.465 1.00 88.50 233 LYS A CA 1
ATOM 1815 C C . LYS A 1 233 ? -0.152 -3.473 15.718 1.00 88.50 233 LYS A C 1
ATOM 1817 O O . LYS A 1 233 ? -0.599 -4.579 16.020 1.00 88.50 233 LYS A O 1
ATOM 1822 N N . PHE A 1 234 ? -0.636 -2.742 14.727 1.00 85.75 234 PHE A N 1
ATOM 1823 C CA . PHE A 1 234 ? -1.733 -3.142 13.864 1.00 85.75 234 PHE A CA 1
ATOM 1824 C C . PHE A 1 234 ? -1.200 -3.424 12.462 1.00 85.75 234 PHE A C 1
ATOM 1826 O O . PHE A 1 234 ? -0.710 -2.519 11.793 1.00 85.75 234 PHE A O 1
ATOM 1833 N N . ARG A 1 235 ? -1.268 -4.687 12.028 1.00 88.56 235 ARG A N 1
ATOM 1834 C CA . ARG A 1 235 ? -0.805 -5.116 10.702 1.00 88.56 235 ARG A CA 1
ATOM 1835 C C . ARG A 1 235 ? -1.985 -5.279 9.759 1.00 88.56 235 ARG A C 1
ATOM 1837 O O . ARG A 1 235 ? -2.885 -6.076 10.017 1.00 88.56 235 ARG A O 1
ATOM 1844 N N . ILE A 1 236 ? -1.947 -4.558 8.648 1.00 87.62 236 ILE A N 1
ATOM 1845 C CA . ILE A 1 236 ? -2.991 -4.554 7.629 1.00 87.62 236 ILE A CA 1
ATOM 1846 C C . ILE A 1 236 ? -2.466 -5.305 6.419 1.00 87.62 236 ILE A C 1
ATOM 1848 O O . ILE A 1 236 ? -1.559 -4.834 5.743 1.00 87.62 236 ILE A O 1
ATOM 1852 N N . TYR A 1 237 ? -3.053 -6.464 6.132 1.00 89.50 237 TYR A N 1
ATOM 1853 C CA . TYR A 1 237 ? -2.780 -7.171 4.883 1.00 89.50 237 TYR A CA 1
ATOM 1854 C C . TYR A 1 237 ? -3.421 -6.436 3.706 1.00 89.50 237 TYR A C 1
ATOM 1856 O O . TYR A 1 237 ? -4.628 -6.177 3.747 1.00 89.50 237 TYR A O 1
ATOM 1864 N N . VAL A 1 238 ? -2.644 -6.152 2.667 1.00 88.50 238 VAL A N 1
ATOM 1865 C CA . VAL A 1 238 ? -3.080 -5.522 1.421 1.00 88.50 238 VAL A CA 1
ATOM 1866 C C . VAL A 1 238 ? -2.931 -6.540 0.287 1.00 88.50 238 VAL A C 1
ATOM 1868 O O . VAL A 1 238 ? -1.808 -6.858 -0.111 1.00 88.50 238 VAL A O 1
ATOM 1871 N N . PRO A 1 239 ? -4.044 -7.062 -0.259 1.00 85.25 239 PRO A N 1
ATOM 1872 C CA . PRO A 1 239 ? -4.016 -8.130 -1.254 1.00 85.25 239 PRO A CA 1
ATOM 1873 C C . PRO A 1 239 ? -3.758 -7.616 -2.682 1.00 85.25 239 PRO A C 1
ATOM 1875 O O . PRO A 1 239 ? -4.176 -8.258 -3.631 1.00 85.25 239 PRO A O 1
ATOM 1878 N N . VAL A 1 240 ? -3.109 -6.463 -2.856 1.00 85.62 240 VAL A N 1
ATOM 1879 C CA . VAL A 1 240 ? -2.866 -5.837 -4.169 1.00 85.62 240 VAL A CA 1
ATOM 1880 C C . VAL A 1 240 ? -1.494 -6.274 -4.680 1.00 85.62 240 VAL A C 1
ATOM 1882 O O . VAL A 1 240 ? -0.518 -6.148 -3.946 1.00 85.62 240 VAL A O 1
ATOM 1885 N N . ARG A 1 241 ? -1.387 -6.745 -5.931 1.00 88.44 241 ARG A N 1
ATOM 1886 C CA . ARG A 1 241 ? -0.127 -7.249 -6.521 1.00 88.44 241 ARG A CA 1
ATOM 1887 C C . ARG A 1 241 ? 0.746 -6.171 -7.190 1.00 88.44 241 ARG A C 1
ATOM 1889 O O . ARG A 1 241 ? 1.531 -6.469 -8.088 1.00 88.44 241 ARG A O 1
ATOM 1896 N N . LEU A 1 242 ? 0.674 -4.920 -6.728 1.00 88.19 242 LEU A N 1
ATOM 1897 C CA . LEU A 1 242 ? 1.456 -3.804 -7.285 1.00 88.19 242 LEU A CA 1
ATOM 1898 C C . LEU A 1 242 ? 2.968 -4.088 -7.275 1.00 88.19 242 LEU A C 1
ATOM 1900 O O . LEU A 1 242 ? 3.650 -3.836 -8.265 1.00 88.19 242 LEU A O 1
ATOM 1904 N N . PHE A 1 243 ? 3.503 -4.660 -6.192 1.00 90.38 243 PHE A N 1
ATOM 1905 C CA . PHE A 1 243 ? 4.938 -4.958 -6.116 1.00 90.38 243 PHE A CA 1
ATOM 1906 C C . PHE A 1 243 ? 5.369 -6.082 -7.062 1.00 90.38 243 PHE A C 1
ATOM 1908 O O . PHE A 1 243 ? 6.529 -6.117 -7.463 1.00 90.38 243 PHE A O 1
ATOM 1915 N N . LYS A 1 244 ? 4.446 -6.948 -7.496 1.00 92.19 244 LYS A N 1
ATOM 1916 C CA . LYS A 1 244 ? 4.726 -7.925 -8.554 1.00 92.19 244 LYS A CA 1
ATOM 1917 C C . LYS A 1 244 ? 4.835 -7.245 -9.917 1.00 92.19 244 LYS A C 1
ATOM 1919 O O . LYS A 1 244 ? 5.761 -7.548 -10.664 1.00 92.19 244 LYS A O 1
ATOM 1924 N N . ALA A 1 245 ? 3.964 -6.272 -10.204 1.00 91.19 245 ALA A N 1
ATOM 1925 C CA . ALA A 1 245 ? 4.087 -5.423 -11.394 1.00 91.19 245 ALA A CA 1
ATOM 1926 C C . ALA A 1 245 ? 5.424 -4.661 -11.395 1.00 91.19 245 ALA A C 1
ATOM 1928 O O . ALA A 1 245 ? 6.132 -4.653 -12.398 1.00 91.19 245 ALA A O 1
ATOM 1929 N N . LEU A 1 246 ? 5.814 -4.086 -10.250 1.00 90.94 246 LEU A N 1
ATOM 1930 C CA . LEU A 1 246 ? 7.101 -3.400 -10.093 1.00 90.94 246 LEU A CA 1
ATOM 1931 C C . LEU A 1 246 ? 8.294 -4.341 -10.280 1.00 90.94 246 LEU A C 1
ATOM 1933 O O . LEU A 1 246 ? 9.250 -3.970 -10.954 1.00 90.94 246 LEU A O 1
ATOM 1937 N N . ALA A 1 247 ? 8.240 -5.557 -9.732 1.00 92.19 247 ALA A N 1
ATOM 1938 C CA . ALA A 1 247 ? 9.277 -6.568 -9.929 1.00 92.19 247 ALA A CA 1
ATOM 1939 C C . ALA A 1 247 ? 9.415 -6.961 -11.412 1.00 92.19 247 ALA A C 1
ATOM 1941 O O . ALA A 1 247 ? 10.526 -7.007 -11.940 1.00 92.19 247 ALA A O 1
ATOM 1942 N N . GLY A 1 248 ? 8.292 -7.169 -12.111 1.00 92.19 248 GLY A N 1
ATOM 1943 C CA . GLY A 1 248 ? 8.282 -7.456 -13.549 1.00 92.19 248 GLY A CA 1
ATOM 1944 C C . GLY A 1 248 ? 8.833 -6.293 -14.375 1.00 92.19 248 GLY A C 1
ATOM 1945 O O . GLY A 1 248 ? 9.688 -6.483 -15.237 1.00 92.19 248 GLY A O 1
ATOM 1946 N N . ALA A 1 249 ? 8.419 -5.067 -14.059 1.00 92.62 249 ALA A N 1
ATOM 1947 C CA . ALA A 1 249 ? 8.926 -3.866 -14.710 1.00 92.62 249 ALA A CA 1
ATOM 1948 C C . ALA A 1 249 ? 10.422 -3.650 -14.458 1.00 92.62 249 ALA A C 1
ATOM 1950 O O . ALA A 1 249 ? 11.158 -3.289 -15.374 1.00 92.62 249 ALA A O 1
ATOM 1951 N N . ARG A 1 250 ? 10.905 -3.944 -13.247 1.00 91.06 250 ARG A N 1
ATOM 1952 C CA . ARG A 1 250 ? 12.330 -3.910 -12.906 1.00 91.06 250 ARG A CA 1
ATOM 1953 C C . ARG A 1 250 ? 13.130 -4.925 -13.722 1.00 91.06 250 ARG A C 1
ATOM 1955 O O . ARG A 1 250 ? 14.220 -4.590 -14.179 1.00 91.06 250 ARG A O 1
ATOM 1962 N N . ALA A 1 251 ? 12.586 -6.120 -13.946 1.00 91.00 251 ALA A N 1
ATOM 1963 C CA . ALA A 1 251 ? 13.224 -7.147 -14.767 1.00 91.00 251 ALA A CA 1
ATOM 1964 C C . ALA A 1 251 ? 13.401 -6.711 -16.236 1.00 91.00 251 ALA A C 1
ATOM 1966 O O . ALA A 1 251 ? 14.371 -7.107 -16.876 1.00 91.00 251 ALA A O 1
ATOM 1967 N N . VAL A 1 252 ? 12.518 -5.849 -16.755 1.00 92.38 252 VAL A N 1
ATOM 1968 C CA . VAL A 1 252 ? 12.659 -5.225 -18.086 1.00 92.38 252 VAL A CA 1
ATOM 1969 C C . VAL A 1 252 ? 13.575 -3.996 -18.036 1.00 92.38 252 VAL A C 1
ATOM 1971 O O . VAL A 1 252 ? 14.433 -3.813 -18.896 1.00 92.38 252 VAL A O 1
ATOM 1974 N N . GLY A 1 253 ? 13.428 -3.146 -17.020 1.00 90.12 253 GLY A N 1
ATOM 1975 C CA . GLY A 1 253 ? 14.181 -1.899 -16.874 1.00 90.12 253 GLY A CA 1
ATOM 1976 C C . GLY A 1 253 ? 15.675 -2.104 -16.652 1.00 90.12 253 GLY A C 1
ATOM 1977 O O . GLY A 1 253 ? 16.484 -1.426 -17.277 1.00 90.12 253 GLY A O 1
ATOM 1978 N N . PHE A 1 254 ? 16.042 -3.055 -15.794 1.00 87.25 254 PHE A N 1
ATOM 1979 C CA . PHE A 1 254 ? 17.400 -3.199 -15.259 1.00 87.25 254 PHE A CA 1
ATOM 1980 C C . PHE A 1 254 ? 17.992 -4.596 -15.480 1.00 87.25 254 PHE A C 1
ATOM 1982 O O . PHE A 1 254 ? 18.838 -5.040 -14.700 1.00 87.25 254 PHE A O 1
ATOM 1989 N N . ALA A 1 255 ? 17.556 -5.309 -16.525 1.00 81.06 255 ALA A N 1
ATOM 1990 C CA . ALA A 1 255 ? 18.213 -6.548 -16.938 1.00 81.06 255 ALA A CA 1
ATOM 1991 C C . ALA A 1 255 ? 19.718 -6.295 -17.122 1.00 81.06 255 ALA A C 1
ATOM 1993 O O . ALA A 1 255 ? 20.112 -5.332 -17.776 1.00 81.06 255 ALA A O 1
ATOM 1994 N N . SER A 1 256 ? 20.564 -7.121 -16.501 1.00 69.88 256 SER A N 1
ATOM 1995 C CA . SER A 1 256 ? 22.007 -6.874 -16.407 1.00 69.88 256 SER A CA 1
ATOM 1996 C C . SER A 1 256 ? 22.671 -6.746 -17.785 1.00 69.88 256 SER A C 1
ATOM 1998 O O . SER A 1 256 ? 22.967 -7.757 -18.413 1.00 69.88 256 SER A O 1
ATOM 2000 N N . GLY A 1 257 ? 22.930 -5.507 -18.217 1.00 66.56 257 GLY A N 1
ATOM 2001 C CA . GLY A 1 257 ? 23.573 -5.173 -19.493 1.00 66.56 257 GLY A CA 1
ATOM 2002 C C . GLY A 1 257 ? 22.645 -5.101 -20.710 1.00 66.56 257 GLY A C 1
ATOM 2003 O O . GLY A 1 257 ? 23.121 -4.767 -21.785 1.00 66.56 257 GLY A O 1
ATOM 2004 N N . ASP A 1 258 ? 21.351 -5.391 -20.548 1.00 78.50 258 ASP A N 1
ATOM 2005 C CA . ASP A 1 258 ? 20.364 -5.432 -21.643 1.00 78.50 258 ASP A CA 1
ATOM 2006 C C . ASP A 1 258 ? 19.046 -4.717 -21.285 1.00 78.50 258 ASP A C 1
ATOM 2008 O O . ASP A 1 258 ? 18.080 -4.752 -22.048 1.00 78.50 258 ASP A O 1
ATOM 2012 N N . GLY A 1 259 ? 18.959 -4.105 -20.102 1.00 87.44 259 GLY A N 1
ATOM 2013 C CA . GLY A 1 259 ? 17.745 -3.460 -19.614 1.00 87.44 259 GLY A CA 1
ATOM 2014 C C . GLY A 1 259 ? 17.368 -2.232 -20.433 1.00 87.44 259 GLY A C 1
ATOM 2015 O O . GLY A 1 259 ? 18.225 -1.520 -20.956 1.00 87.44 259 GLY A O 1
ATOM 2016 N N . VAL A 1 260 ? 16.071 -1.924 -20.504 1.00 90.69 260 VAL A N 1
ATOM 2017 C CA . VAL A 1 260 ? 15.625 -0.732 -21.240 1.00 90.69 260 VAL A CA 1
ATOM 2018 C C . VAL A 1 260 ? 16.012 0.579 -20.576 1.00 90.69 260 VAL A C 1
ATOM 2020 O O . VAL A 1 260 ? 15.769 1.624 -21.153 1.00 90.69 260 VAL A O 1
ATOM 2023 N N . LEU A 1 261 ? 16.582 0.569 -19.375 1.00 88.44 261 LEU A N 1
ATOM 2024 C CA . LEU A 1 261 ? 17.127 1.755 -18.721 1.00 88.44 261 LEU A CA 1
ATOM 2025 C C . LEU A 1 261 ? 18.664 1.758 -18.713 1.00 88.44 261 LEU A C 1
ATOM 2027 O O . LEU A 1 261 ? 19.238 2.639 -18.080 1.00 88.44 261 LEU A O 1
ATOM 2031 N N . ASP A 1 262 ? 19.323 0.829 -19.415 1.00 87.88 262 ASP A N 1
ATOM 2032 C CA . ASP A 1 262 ? 20.785 0.749 -19.536 1.00 87.88 262 ASP A CA 1
ATOM 2033 C C . ASP A 1 262 ? 21.356 1.854 -20.450 1.00 87.88 262 ASP A C 1
ATOM 2035 O O . ASP A 1 262 ? 20.704 2.309 -21.394 1.00 87.88 262 ASP A O 1
ATOM 2039 N N . ASP A 1 263 ? 22.578 2.307 -20.155 1.00 87.00 263 ASP A N 1
ATOM 2040 C CA . ASP A 1 263 ? 23.274 3.353 -20.916 1.00 87.00 263 ASP A CA 1
ATOM 2041 C C . ASP A 1 263 ? 23.617 2.916 -22.341 1.00 87.00 263 ASP A C 1
ATOM 2043 O O . ASP A 1 263 ? 23.523 3.714 -23.270 1.00 87.00 263 ASP A O 1
ATOM 2047 N N . SER A 1 264 ? 23.951 1.640 -22.527 1.00 87.56 264 SER A N 1
ATOM 2048 C CA . SER A 1 264 ? 24.300 1.086 -23.837 1.00 87.56 264 SER A CA 1
ATOM 2049 C C . SER A 1 264 ? 23.140 1.159 -24.833 1.00 87.56 264 SER A C 1
ATOM 2051 O O . SER A 1 264 ? 23.330 1.548 -25.985 1.00 87.56 264 SER A O 1
ATOM 2053 N N . LEU A 1 265 ? 21.918 0.862 -24.380 1.00 89.44 265 LEU A N 1
ATOM 2054 C CA . LEU A 1 265 ? 20.729 0.945 -25.221 1.00 89.44 265 LEU A CA 1
ATOM 2055 C C . LEU A 1 265 ? 20.417 2.393 -25.620 1.00 89.44 265 LEU A C 1
ATOM 2057 O O . LEU A 1 265 ? 19.954 2.635 -26.732 1.00 89.44 265 LEU A O 1
ATOM 2061 N N . TRP A 1 266 ? 20.666 3.359 -24.733 1.00 90.56 266 TRP A N 1
ATOM 2062 C CA . TRP A 1 266 ? 20.451 4.770 -25.048 1.00 90.56 266 TRP A CA 1
ATOM 2063 C C . TRP A 1 266 ? 21.304 5.221 -26.233 1.00 90.56 266 TRP A C 1
ATOM 2065 O O . TRP A 1 266 ? 20.778 5.833 -27.164 1.00 90.56 266 TRP A O 1
ATOM 2075 N N . ASP A 1 267 ? 22.597 4.895 -26.213 1.00 90.94 267 ASP A N 1
ATOM 2076 C CA . ASP A 1 267 ? 23.527 5.255 -27.285 1.00 90.94 267 ASP A CA 1
ATOM 2077 C C . ASP A 1 267 ? 23.147 4.577 -28.610 1.00 90.94 267 ASP A C 1
ATOM 2079 O O . ASP A 1 267 ? 23.173 5.214 -29.667 1.00 90.94 267 ASP A O 1
ATOM 2083 N N . ASP A 1 268 ? 22.717 3.312 -28.550 1.00 91.56 268 ASP A N 1
ATOM 2084 C CA . ASP A 1 268 ? 22.207 2.571 -29.705 1.00 91.56 268 ASP A CA 1
ATOM 2085 C C . ASP A 1 268 ? 20.956 3.226 -30.311 1.00 91.56 268 ASP A C 1
ATOM 2087 O O . ASP A 1 268 ? 20.824 3.292 -31.535 1.00 91.56 268 ASP A O 1
ATOM 2091 N N . ILE A 1 269 ? 20.032 3.709 -29.472 1.00 92.62 269 ILE A N 1
ATOM 2092 C CA . ILE A 1 269 ? 18.796 4.360 -29.923 1.00 92.62 269 ILE A CA 1
ATOM 2093 C C . ILE A 1 269 ? 19.090 5.762 -30.479 1.00 92.62 269 ILE A C 1
ATOM 2095 O O . ILE A 1 269 ? 18.594 6.089 -31.555 1.00 92.62 269 ILE A O 1
ATOM 2099 N N . ASP A 1 270 ? 19.915 6.586 -29.818 1.00 93.31 270 ASP A N 1
ATOM 2100 C CA . ASP A 1 270 ? 20.232 7.955 -30.286 1.00 93.31 270 ASP A CA 1
ATOM 2101 C C . ASP A 1 270 ? 21.033 7.983 -31.605 1.00 93.31 270 ASP A C 1
ATOM 2103 O O . ASP A 1 270 ? 21.092 9.007 -32.299 1.00 93.31 270 ASP A O 1
ATOM 2107 N N . ALA A 1 271 ? 21.653 6.859 -31.974 1.00 93.94 271 ALA A N 1
ATOM 2108 C CA . ALA A 1 271 ? 22.340 6.689 -33.250 1.00 93.94 271 ALA A CA 1
ATOM 2109 C C . ALA A 1 271 ? 21.388 6.448 -34.440 1.00 93.94 271 ALA A C 1
ATOM 2111 O O . ALA A 1 271 ? 21.830 6.503 -35.593 1.00 93.94 271 ALA A O 1
ATOM 2112 N N . LEU A 1 272 ? 20.103 6.173 -34.192 1.00 95.56 272 LEU A N 1
ATOM 2113 C CA . LEU A 1 272 ? 19.124 5.867 -35.236 1.00 95.56 272 LEU A CA 1
ATOM 2114 C C . LEU A 1 272 ? 18.623 7.137 -35.950 1.00 95.56 272 LEU A C 1
ATOM 2116 O O . LEU A 1 27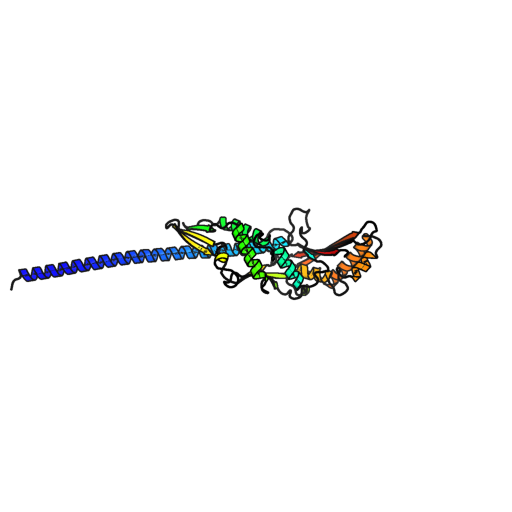2 ? 18.594 8.218 -35.365 1.00 95.56 272 LEU A O 1
ATOM 2120 N N . PRO A 1 273 ? 18.246 7.034 -37.239 1.00 92.75 273 PRO A N 1
ATOM 2121 C CA . PRO A 1 273 ? 18.030 8.206 -38.093 1.00 92.75 273 PRO A CA 1
ATOM 2122 C C . PRO A 1 273 ? 16.709 8.949 -37.842 1.00 92.75 273 PRO A C 1
ATOM 2124 O O . PRO A 1 273 ? 16.585 10.124 -38.200 1.00 92.75 273 PRO A O 1
ATOM 2127 N N . ASP A 1 274 ? 15.709 8.266 -37.286 1.00 94.94 274 ASP A N 1
ATOM 2128 C CA . ASP A 1 274 ? 14.368 8.801 -37.084 1.00 94.94 274 ASP A CA 1
ATOM 2129 C C . ASP A 1 274 ? 13.642 8.111 -35.921 1.00 94.94 274 ASP A C 1
ATOM 2131 O O . ASP A 1 274 ? 14.021 7.028 -35.467 1.00 94.94 274 ASP A O 1
ATOM 2135 N N . GLN A 1 275 ? 12.568 8.756 -35.457 1.00 94.75 275 GLN A N 1
ATOM 2136 C CA . GLN A 1 275 ? 11.746 8.289 -34.342 1.00 94.75 275 GLN A CA 1
ATOM 2137 C C . GLN A 1 275 ? 11.171 6.881 -34.571 1.00 94.75 275 GLN A C 1
ATOM 2139 O O . GLN A 1 275 ? 11.107 6.094 -33.633 1.00 94.75 275 GLN A O 1
ATOM 2144 N N . SER A 1 276 ? 10.784 6.528 -35.801 1.00 96.00 276 SER A N 1
ATOM 2145 C CA . SER A 1 276 ? 10.183 5.218 -36.081 1.00 96.00 276 SER A CA 1
ATOM 2146 C C . SER A 1 276 ? 11.206 4.091 -35.938 1.00 96.00 276 SER A C 1
ATOM 2148 O O . SER A 1 276 ? 10.890 3.037 -35.385 1.00 96.00 276 SER A O 1
ATOM 2150 N N . ALA A 1 277 ? 12.444 4.321 -36.380 1.00 96.00 277 ALA A N 1
ATOM 2151 C CA . ALA A 1 277 ? 13.549 3.399 -36.157 1.00 96.00 277 ALA A CA 1
ATOM 2152 C C . ALA A 1 277 ? 13.857 3.249 -34.657 1.00 96.00 277 ALA A C 1
ATOM 2154 O O . ALA A 1 277 ? 14.054 2.125 -34.189 1.00 96.00 277 ALA A O 1
ATOM 2155 N N . MET A 1 278 ? 13.846 4.355 -33.901 1.00 96.38 278 MET A N 1
ATOM 2156 C CA . MET A 1 278 ? 14.042 4.354 -32.444 1.00 96.38 278 MET A CA 1
ATOM 2157 C C . MET A 1 278 ? 12.967 3.540 -31.717 1.00 96.38 278 MET A C 1
ATOM 2159 O O . MET A 1 278 ? 13.299 2.661 -30.921 1.00 96.38 278 MET A O 1
ATOM 2163 N N . GLU A 1 279 ? 11.691 3.779 -32.030 1.00 96.00 279 GLU A N 1
ATOM 2164 C CA . GLU A 1 279 ? 10.559 3.038 -31.462 1.00 96.00 279 GLU A CA 1
ATOM 2165 C C . GLU A 1 279 ? 10.642 1.550 -31.805 1.00 96.00 279 GLU A C 1
ATOM 2167 O O . GLU A 1 279 ? 10.484 0.717 -30.920 1.00 96.00 279 GLU A O 1
ATOM 2172 N N . SER A 1 280 ? 10.971 1.197 -33.052 1.00 96.75 280 SER A N 1
ATOM 2173 C CA . SER A 1 280 ? 11.104 -0.204 -33.466 1.00 96.75 280 SER A CA 1
ATOM 2174 C C . SER A 1 280 ? 12.263 -0.928 -32.770 1.00 96.75 280 SER A C 1
ATOM 2176 O O . SER A 1 280 ? 12.122 -2.096 -32.397 1.00 96.75 280 SER A O 1
ATOM 2178 N N . ARG A 1 281 ? 13.405 -0.257 -32.560 1.00 95.69 281 ARG A N 1
ATOM 2179 C CA . ARG A 1 281 ? 14.543 -0.831 -31.820 1.00 95.69 281 ARG A CA 1
ATOM 2180 C C . ARG A 1 281 ? 14.190 -1.079 -30.356 1.00 95.69 281 ARG A C 1
ATOM 2182 O O . ARG A 1 281 ? 14.562 -2.128 -29.820 1.00 95.69 281 ARG A O 1
ATOM 2189 N N . LEU A 1 282 ? 13.506 -0.123 -29.731 1.00 94.88 282 LEU A N 1
ATOM 2190 C CA . LEU A 1 282 ? 13.084 -0.201 -28.338 1.00 94.88 282 LEU A CA 1
ATOM 2191 C C . LEU A 1 282 ? 11.980 -1.253 -28.150 1.00 94.88 282 LEU A C 1
ATOM 2193 O O . LEU A 1 282 ? 12.099 -2.085 -27.258 1.00 94.88 282 LEU A O 1
ATOM 2197 N N . ASP A 1 283 ? 10.989 -1.311 -29.042 1.00 96.50 283 ASP A N 1
ATOM 2198 C CA . ASP A 1 283 ? 9.957 -2.359 -29.078 1.00 96.50 283 ASP A CA 1
ATOM 2199 C C . ASP A 1 283 ? 10.569 -3.764 -29.184 1.00 96.50 283 ASP A C 1
ATOM 2201 O O . ASP A 1 283 ? 10.266 -4.641 -28.375 1.00 96.50 283 ASP A O 1
ATOM 2205 N N . SER A 1 284 ? 11.528 -3.960 -30.097 1.00 96.12 284 SER A N 1
ATOM 2206 C CA . SER A 1 284 ? 12.241 -5.236 -30.224 1.00 96.12 284 SER A CA 1
ATOM 2207 C C . SER A 1 284 ? 13.007 -5.618 -28.951 1.00 96.12 284 SER A C 1
ATOM 2209 O O . SER A 1 284 ? 13.082 -6.807 -28.621 1.00 96.12 284 SER A O 1
ATOM 2211 N N . GLN A 1 285 ? 13.588 -4.643 -28.242 1.00 95.19 285 GLN A N 1
ATOM 2212 C CA . GLN A 1 285 ? 14.276 -4.888 -26.972 1.00 95.19 285 GLN A CA 1
ATOM 2213 C C . GLN A 1 285 ? 13.280 -5.298 -25.885 1.00 95.19 285 GLN A C 1
ATOM 2215 O O . GLN A 1 285 ? 13.485 -6.311 -25.217 1.00 95.19 285 GLN A O 1
ATOM 2220 N N . VAL A 1 286 ? 12.187 -4.543 -25.738 1.00 95.88 286 VAL A N 1
ATOM 2221 C CA . VAL A 1 286 ? 11.136 -4.811 -24.750 1.00 95.88 286 VAL A CA 1
ATOM 2222 C C . VAL A 1 286 ? 10.536 -6.194 -24.979 1.00 95.88 286 VAL A C 1
ATOM 2224 O O . VAL A 1 286 ? 10.517 -6.991 -24.048 1.00 95.88 286 VAL A O 1
ATOM 2227 N N . SER A 1 287 ? 10.142 -6.527 -26.211 1.00 95.69 287 SER A N 1
ATOM 2228 C CA . SER A 1 287 ? 9.586 -7.842 -26.563 1.00 95.69 287 SER A CA 1
ATOM 2229 C C . SER A 1 287 ? 10.518 -8.997 -26.171 1.00 95.69 287 SER A C 1
ATOM 2231 O O . SER A 1 287 ? 10.084 -10.000 -25.592 1.00 95.69 287 SER A O 1
ATOM 2233 N N . THR A 1 288 ? 11.823 -8.831 -26.413 1.00 95.06 288 THR A N 1
ATOM 2234 C CA . THR A 1 288 ? 12.842 -9.824 -26.042 1.00 95.06 288 THR A CA 1
ATOM 2235 C C . THR A 1 288 ? 12.925 -9.993 -24.525 1.00 95.06 288 THR A C 1
ATOM 2237 O O . THR A 1 288 ? 12.922 -11.117 -24.025 1.00 95.06 288 THR A O 1
ATOM 2240 N N . LEU A 1 289 ? 12.960 -8.891 -23.773 1.00 94.62 289 LEU A N 1
ATOM 2241 C CA . LEU A 1 289 ? 13.041 -8.913 -22.311 1.00 94.62 289 LEU A CA 1
ATOM 2242 C C . LEU A 1 289 ? 11.769 -9.465 -21.663 1.00 94.62 289 LEU A C 1
ATOM 2244 O O . LEU A 1 289 ? 11.858 -10.241 -20.714 1.00 94.62 289 LEU A O 1
ATOM 2248 N N . VAL A 1 290 ? 10.599 -9.102 -22.187 1.00 94.69 290 VAL A N 1
ATOM 2249 C CA . VAL A 1 290 ? 9.293 -9.623 -21.764 1.00 94.69 290 VAL A CA 1
ATOM 2250 C C . VAL A 1 290 ? 9.250 -11.141 -21.928 1.00 94.69 290 VAL A C 1
ATOM 2252 O O . VAL A 1 290 ? 8.905 -11.851 -20.980 1.00 94.69 290 VAL A O 1
ATOM 2255 N N . SER A 1 291 ? 9.689 -11.640 -23.087 1.00 93.69 291 SER A N 1
ATOM 2256 C CA . SER A 1 291 ? 9.754 -13.075 -23.380 1.00 93.69 291 SER A CA 1
ATOM 2257 C C . SER A 1 291 ? 10.758 -13.799 -22.478 1.00 93.69 291 SER A C 1
ATOM 2259 O O . SER A 1 291 ? 10.438 -14.834 -21.897 1.00 93.69 291 SER A O 1
ATOM 2261 N N . ASN A 1 292 ? 11.963 -13.245 -22.309 1.00 92.88 292 ASN A N 1
ATOM 2262 C CA . ASN A 1 292 ? 13.025 -13.850 -21.498 1.00 92.88 292 ASN A CA 1
ATOM 2263 C C . ASN A 1 292 ? 12.656 -13.949 -20.012 1.00 92.88 292 ASN A C 1
ATOM 2265 O O . ASN A 1 292 ? 13.048 -14.906 -19.347 1.00 92.88 292 ASN A O 1
ATOM 2269 N N . ASN A 1 293 ? 11.903 -12.974 -19.499 1.00 90.06 293 ASN A N 1
ATOM 2270 C CA . ASN A 1 293 ? 11.419 -12.962 -18.119 1.00 90.06 293 ASN A CA 1
ATOM 2271 C C . ASN A 1 293 ? 10.060 -13.659 -17.949 1.00 90.06 293 ASN A C 1
ATOM 2273 O O . ASN A 1 293 ? 9.544 -13.705 -16.835 1.00 90.06 293 ASN A O 1
ATOM 2277 N N . ASN A 1 294 ? 9.492 -14.210 -19.029 1.00 92.19 294 ASN A N 1
ATOM 2278 C CA . ASN A 1 294 ? 8.221 -14.929 -19.022 1.00 92.19 294 ASN A CA 1
ATOM 2279 C C . ASN A 1 294 ? 7.059 -14.103 -18.429 1.00 92.19 294 ASN A C 1
ATOM 2281 O O . ASN A 1 294 ? 6.212 -14.643 -17.721 1.00 92.19 294 ASN A O 1
ATOM 2285 N N . LEU A 1 295 ? 7.028 -12.788 -18.690 1.00 92.06 295 LEU A N 1
ATOM 2286 C CA . LEU A 1 295 ? 6.057 -11.877 -18.062 1.00 92.06 295 LEU A CA 1
ATOM 2287 C C . LEU A 1 295 ? 4.632 -12.036 -18.609 1.00 92.06 295 LEU A C 1
ATOM 2289 O O . LEU A 1 295 ? 3.679 -11.650 -17.943 1.00 92.06 295 LEU A O 1
ATOM 2293 N N . GLU A 1 296 ? 4.480 -12.580 -19.817 1.00 91.88 296 GLU A N 1
ATOM 2294 C CA . GLU A 1 296 ? 3.176 -12.833 -20.453 1.00 91.88 296 GLU A CA 1
ATOM 2295 C C . GLU A 1 296 ? 2.525 -14.135 -19.971 1.00 91.88 296 GLU A C 1
ATOM 2297 O O . GLU A 1 296 ? 1.351 -14.384 -20.248 1.00 91.88 296 GLU A O 1
ATOM 2302 N N . ALA A 1 297 ? 3.279 -14.996 -19.281 1.00 91.00 297 ALA A N 1
ATOM 2303 C CA . ALA A 1 297 ? 2.723 -16.225 -18.747 1.00 91.00 297 ALA A CA 1
ATOM 2304 C C . ALA A 1 297 ? 1.803 -15.924 -17.565 1.00 91.00 297 ALA A C 1
ATOM 2306 O O . ALA A 1 297 ? 2.144 -15.149 -16.675 1.00 91.00 297 ALA A O 1
ATOM 2307 N N . ASP A 1 298 ? 0.652 -16.592 -17.552 1.00 89.50 298 ASP A N 1
ATOM 2308 C CA . ASP A 1 298 ? -0.289 -16.525 -16.443 1.00 89.50 298 ASP A CA 1
ATOM 2309 C C . ASP A 1 298 ? 0.335 -17.114 -15.168 1.00 89.50 298 ASP A C 1
ATOM 2311 O O . ASP A 1 298 ? 0.590 -18.320 -15.082 1.00 89.50 298 ASP A O 1
ATOM 2315 N N . ASP A 1 299 ? 0.571 -16.255 -14.177 1.00 89.00 299 ASP A N 1
ATOM 2316 C CA . ASP A 1 299 ? 1.040 -16.624 -12.847 1.00 89.00 299 ASP A CA 1
ATOM 2317 C C . ASP A 1 299 ? -0.056 -16.365 -11.803 1.00 89.00 299 ASP A C 1
ATOM 2319 O O . ASP A 1 299 ? -0.118 -15.314 -11.151 1.00 89.00 299 ASP A O 1
ATOM 2323 N N . ASP A 1 300 ? -0.950 -17.353 -11.676 1.00 88.31 300 ASP A N 1
ATOM 2324 C CA . ASP A 1 300 ? -2.111 -17.344 -10.777 1.00 88.31 300 ASP A CA 1
ATOM 2325 C C . ASP A 1 300 ? -3.013 -16.120 -11.007 1.00 88.31 300 ASP A C 1
ATOM 2327 O O . ASP A 1 300 ? -3.370 -15.402 -10.066 1.00 88.31 300 ASP A O 1
ATOM 2331 N N . GLY A 1 301 ? -3.362 -15.882 -12.273 1.00 88.81 301 GLY A N 1
ATOM 2332 C CA . GLY A 1 301 ? -4.191 -14.782 -12.756 1.00 88.81 301 GLY A CA 1
ATOM 2333 C C . GLY A 1 301 ? -3.438 -13.473 -12.977 1.00 88.81 301 GLY A C 1
ATOM 2334 O O . GLY A 1 301 ? -4.082 -12.478 -13.291 1.00 88.81 301 GLY A O 1
ATOM 2335 N N . PHE A 1 302 ? -2.113 -13.441 -12.808 1.00 92.88 302 PHE A N 1
ATOM 2336 C CA . PHE A 1 302 ? -1.311 -12.230 -12.972 1.00 92.88 302 PHE A CA 1
ATOM 2337 C C . PHE A 1 302 ? -0.326 -12.356 -14.130 1.00 92.88 302 PHE A C 1
ATOM 2339 O O . PHE A 1 302 ? 0.504 -13.260 -14.132 1.00 92.88 302 PHE A O 1
ATOM 2346 N N . TYR A 1 303 ? -0.381 -11.424 -15.080 1.00 94.50 303 TYR A N 1
ATOM 2347 C CA . TYR A 1 303 ? 0.482 -11.421 -16.264 1.00 94.50 303 TYR A CA 1
ATOM 2348 C C . TYR A 1 303 ? 0.592 -10.018 -16.879 1.00 94.50 303 TYR A C 1
ATOM 2350 O O . TYR A 1 303 ? -0.213 -9.129 -16.597 1.00 94.50 303 TYR A O 1
ATOM 2358 N N . LEU A 1 304 ? 1.603 -9.800 -17.718 1.00 95.06 304 LEU A N 1
ATOM 2359 C CA . LEU A 1 304 ? 1.713 -8.620 -18.573 1.00 95.06 304 LEU A CA 1
ATOM 2360 C C . LEU A 1 304 ? 0.721 -8.755 -19.737 1.00 95.06 304 LEU A C 1
ATOM 2362 O O . LEU A 1 304 ? 0.876 -9.629 -20.584 1.00 95.06 304 LEU A O 1
ATOM 2366 N N . GLU A 1 305 ? -0.307 -7.906 -19.777 1.00 94.88 305 GLU A N 1
ATOM 2367 C CA . GLU A 1 305 ? -1.336 -7.933 -20.826 1.00 94.88 305 GLU A CA 1
ATOM 2368 C C . GLU A 1 305 ? -0.842 -7.262 -22.110 1.00 94.88 305 GLU A C 1
ATOM 2370 O O . GLU A 1 305 ? -1.123 -7.728 -23.212 1.00 94.88 305 GLU A O 1
ATOM 2375 N N . SER A 1 306 ? -0.144 -6.136 -21.971 1.00 94.38 306 SER A N 1
ATOM 2376 C CA . SER A 1 306 ? 0.403 -5.391 -23.102 1.00 94.38 306 SER A CA 1
ATOM 2377 C C . SER A 1 306 ? 1.503 -4.435 -22.656 1.00 94.38 306 SER A C 1
ATOM 2379 O O . SER A 1 306 ? 1.671 -4.160 -21.465 1.00 94.38 306 SER A O 1
ATOM 2381 N N . TYR A 1 307 ? 2.245 -3.904 -23.623 1.00 95.31 307 TYR A N 1
ATOM 2382 C CA . TYR A 1 307 ? 3.158 -2.796 -23.401 1.00 95.31 307 TYR A CA 1
ATOM 2383 C C . TYR A 1 307 ? 3.086 -1.785 -24.547 1.00 95.31 307 TYR A C 1
ATOM 2385 O O . TYR A 1 307 ? 2.621 -2.102 -25.645 1.00 95.31 307 TYR A O 1
ATOM 2393 N N . LYS A 1 308 ? 3.535 -0.556 -24.285 1.00 94.12 308 LYS A N 1
ATOM 2394 C CA . LYS A 1 308 ? 3.631 0.519 -25.278 1.00 94.12 308 LYS A CA 1
ATOM 2395 C C . LYS A 1 308 ? 4.980 1.200 -25.188 1.00 94.12 308 LYS A C 1
ATOM 2397 O O . LYS A 1 308 ? 5.544 1.336 -24.107 1.00 94.12 308 LYS A O 1
ATOM 2402 N N . VAL A 1 309 ? 5.481 1.633 -26.334 1.00 94.12 309 VAL A N 1
ATOM 2403 C CA . VAL A 1 309 ? 6.759 2.325 -26.455 1.00 94.12 309 VAL A CA 1
ATOM 2404 C C . VAL A 1 309 ? 6.512 3.696 -27.058 1.00 94.12 309 VAL A C 1
ATOM 2406 O O . VAL A 1 309 ? 5.824 3.813 -28.070 1.00 94.12 309 VAL A O 1
ATOM 2409 N N . PHE A 1 310 ? 7.095 4.720 -26.445 1.00 93.75 310 PHE A N 1
ATOM 2410 C CA . PHE A 1 310 ? 7.010 6.097 -26.908 1.00 93.75 310 PHE A CA 1
ATOM 2411 C C . PHE A 1 310 ? 8.394 6.724 -26.929 1.00 93.75 310 PHE A C 1
ATOM 2413 O O . PHE A 1 310 ? 9.106 6.699 -25.925 1.00 93.75 310 PHE A O 1
ATOM 2420 N N . VAL A 1 311 ? 8.757 7.340 -28.051 1.00 94.44 311 VAL A N 1
ATOM 2421 C CA . VAL A 1 311 ? 10.011 8.084 -28.190 1.00 94.44 311 VAL A CA 1
ATOM 2422 C C . VAL A 1 311 ? 9.707 9.556 -28.443 1.00 94.44 311 VAL A C 1
ATOM 2424 O O . VAL A 1 311 ? 8.827 9.906 -29.223 1.00 94.44 311 VAL A O 1
ATOM 2427 N N . LEU A 1 312 ? 10.453 10.433 -27.778 1.00 94.56 312 LEU A N 1
ATOM 2428 C CA . LEU A 1 312 ? 10.415 11.873 -27.982 1.00 94.56 312 LEU A CA 1
ATOM 2429 C C . LEU A 1 312 ? 11.771 12.343 -28.507 1.00 94.56 312 LEU A C 1
ATOM 2431 O O . LEU A 1 312 ? 12.795 12.151 -27.845 1.00 94.56 312 LEU A O 1
ATOM 2435 N N . THR A 1 313 ? 11.760 13.006 -29.661 1.00 94.94 313 THR A N 1
ATOM 2436 C CA . THR A 1 313 ? 12.950 13.594 -30.284 1.00 94.94 313 THR A CA 1
ATOM 2437 C C . THR A 1 313 ? 12.869 15.117 -30.359 1.00 94.94 313 THR A C 1
ATOM 2439 O O . THR A 1 313 ? 11.790 15.704 -30.252 1.00 94.94 313 THR A O 1
ATOM 2442 N N . ASP A 1 314 ? 14.013 15.773 -30.543 1.00 94.00 314 ASP A N 1
ATOM 2443 C CA . ASP A 1 314 ? 14.069 17.195 -30.893 1.00 94.00 314 ASP A CA 1
ATOM 2444 C C . ASP A 1 314 ? 13.886 17.432 -32.406 1.00 94.00 314 ASP A C 1
ATOM 2446 O O . ASP A 1 314 ? 13.573 16.517 -33.172 1.00 94.00 314 ASP A O 1
ATOM 2450 N N . SER A 1 315 ? 14.060 18.685 -32.843 1.00 93.56 315 SER A N 1
ATOM 2451 C CA . SER A 1 315 ? 13.953 19.080 -34.254 1.00 93.56 315 SER A CA 1
ATOM 2452 C C . SER A 1 315 ? 15.024 18.473 -35.163 1.00 93.56 315 SER A C 1
ATOM 2454 O O . SER A 1 315 ? 14.838 18.476 -36.378 1.00 93.56 315 SER A O 1
ATOM 2456 N N . ASP A 1 316 ? 16.120 17.975 -34.590 1.00 92.31 316 ASP A N 1
ATOM 2457 C CA . ASP A 1 316 ? 17.242 17.357 -35.299 1.00 92.31 316 ASP A CA 1
ATOM 2458 C C . ASP A 1 316 ? 17.182 15.818 -35.218 1.00 92.31 316 ASP A C 1
ATOM 2460 O O . ASP A 1 316 ? 18.169 15.139 -35.507 1.00 92.31 316 ASP A O 1
ATOM 2464 N N . ASN A 1 317 ? 16.024 15.260 -34.832 1.00 91.12 317 ASN A N 1
ATOM 2465 C CA . ASN A 1 317 ? 15.800 13.835 -34.574 1.00 91.12 317 ASN A CA 1
ATOM 2466 C C . ASN A 1 317 ? 16.727 13.247 -33.498 1.00 91.12 317 ASN A C 1
ATOM 2468 O O . ASN A 1 317 ? 17.007 12.051 -33.518 1.00 91.12 317 ASN A O 1
ATOM 2472 N N . LYS A 1 318 ? 17.210 14.053 -32.548 1.00 92.31 318 LYS A N 1
ATOM 2473 C CA . LYS A 1 318 ? 17.970 13.541 -31.404 1.00 92.31 318 LYS A CA 1
ATOM 2474 C C . LYS A 1 318 ? 17.056 13.104 -30.280 1.00 92.31 318 LYS A C 1
ATOM 2476 O O . LYS A 1 318 ? 16.063 13.770 -29.987 1.00 92.31 318 LYS A O 1
ATOM 2481 N N . LEU A 1 319 ? 17.407 11.994 -29.637 1.00 93.88 319 LEU A N 1
ATOM 2482 C CA . LEU A 1 319 ? 16.628 11.407 -28.560 1.00 93.88 319 LEU A CA 1
ATOM 2483 C C . LEU A 1 319 ? 16.617 12.352 -27.350 1.00 93.88 319 LEU A C 1
ATOM 2485 O O . LEU A 1 319 ? 17.660 12.711 -26.800 1.00 93.88 319 LEU A O 1
ATOM 2489 N N . LEU A 1 320 ? 15.423 12.765 -26.926 1.00 93.38 320 LEU A N 1
ATOM 2490 C CA . LEU A 1 320 ? 15.216 13.559 -25.711 1.00 93.38 320 LEU A CA 1
ATOM 2491 C C . LEU A 1 320 ? 14.744 12.690 -24.550 1.00 93.38 320 LEU A C 1
ATOM 2493 O O . LEU A 1 320 ? 15.181 12.878 -23.413 1.00 93.38 320 LEU A O 1
ATOM 2497 N N . ARG A 1 321 ? 13.827 11.763 -24.830 1.00 93.88 321 ARG A N 1
ATOM 2498 C CA . ARG A 1 321 ? 13.212 10.872 -23.846 1.00 93.88 321 ARG A CA 1
ATOM 2499 C C . ARG A 1 321 ? 12.636 9.651 -24.545 1.00 93.88 321 ARG A C 1
ATOM 2501 O O . ARG A 1 321 ? 12.162 9.767 -25.671 1.00 93.88 321 ARG A O 1
ATOM 2508 N N . TYR A 1 322 ? 12.574 8.530 -23.844 1.00 93.38 322 TYR A N 1
ATOM 2509 C CA . TYR A 1 322 ? 11.597 7.494 -24.158 1.00 93.38 322 TYR A CA 1
ATOM 2510 C C . TYR A 1 322 ? 10.893 6.987 -22.904 1.00 93.38 322 TYR A C 1
ATOM 2512 O O . TYR A 1 322 ? 11.438 7.047 -21.796 1.00 93.38 322 TYR A O 1
ATOM 2520 N N . ASP A 1 323 ? 9.680 6.494 -23.126 1.00 93.50 323 ASP A N 1
ATOM 2521 C CA . ASP A 1 323 ? 8.809 5.882 -22.135 1.00 93.50 323 ASP A CA 1
ATOM 2522 C C . ASP A 1 323 ? 8.433 4.471 -22.623 1.00 93.50 323 ASP A C 1
ATOM 2524 O O . ASP A 1 323 ? 8.098 4.279 -23.796 1.00 93.50 323 ASP A O 1
ATOM 2528 N N . VAL A 1 324 ? 8.504 3.482 -21.732 1.00 94.25 324 VAL A N 1
ATOM 2529 C CA . VAL A 1 324 ? 7.965 2.134 -21.952 1.00 94.25 324 VAL A CA 1
ATOM 2530 C C . VAL A 1 324 ? 6.901 1.873 -20.899 1.00 94.25 324 VAL A C 1
ATOM 2532 O O . VAL A 1 324 ? 7.223 1.709 -19.723 1.00 94.25 324 VAL A O 1
ATOM 2535 N N . ASP A 1 325 ? 5.644 1.818 -21.318 1.00 93.19 325 ASP A N 1
ATOM 2536 C CA . ASP A 1 325 ? 4.516 1.537 -20.437 1.00 93.19 325 ASP A CA 1
ATOM 2537 C C . ASP A 1 325 ? 4.246 0.038 -20.424 1.00 93.19 325 ASP A C 1
ATOM 2539 O O . ASP A 1 325 ? 3.935 -0.552 -21.457 1.00 93.19 325 ASP A O 1
ATOM 2543 N N . LEU A 1 326 ? 4.364 -0.585 -19.255 1.00 93.19 326 LEU A N 1
ATOM 2544 C CA . LEU A 1 326 ? 4.074 -1.997 -19.028 1.00 93.19 326 LEU A CA 1
ATOM 2545 C C . LEU A 1 326 ? 2.734 -2.118 -18.305 1.00 93.19 326 LEU A C 1
ATOM 2547 O O . LEU A 1 326 ? 2.591 -1.600 -17.196 1.00 93.19 326 LEU A O 1
ATOM 2551 N N . ILE A 1 327 ? 1.764 -2.798 -18.918 1.00 92.38 327 ILE A N 1
ATOM 2552 C CA . ILE A 1 327 ? 0.400 -2.939 -18.399 1.00 92.38 327 ILE A CA 1
ATOM 2553 C C . ILE A 1 327 ? 0.200 -4.377 -17.922 1.00 92.38 327 ILE A C 1
ATOM 2555 O O . ILE A 1 327 ? -0.005 -5.296 -18.717 1.00 92.38 327 ILE A O 1
ATOM 2559 N N . PHE A 1 328 ? 0.257 -4.572 -16.608 1.00 92.06 328 PHE A N 1
ATOM 2560 C CA . PHE A 1 328 ? -0.017 -5.853 -15.960 1.00 92.06 328 PHE A CA 1
ATOM 2561 C C . PHE A 1 328 ? -1.494 -5.973 -15.612 1.00 92.06 328 PHE A C 1
ATOM 2563 O O . PHE A 1 328 ? -2.114 -4.984 -15.229 1.00 92.06 328 PHE A O 1
ATOM 2570 N N . LYS A 1 329 ? -2.045 -7.180 -15.686 1.00 91.06 329 LYS A N 1
ATOM 2571 C CA . LYS A 1 329 ? -3.441 -7.481 -15.369 1.00 91.06 329 LYS A CA 1
ATOM 2572 C C . LYS A 1 329 ? -3.538 -8.496 -14.240 1.00 91.06 329 LYS A C 1
ATOM 2574 O O . LYS A 1 329 ? -2.739 -9.425 -14.176 1.00 91.06 329 LYS A O 1
ATOM 2579 N N . GLU A 1 330 ? -4.522 -8.301 -13.364 1.00 90.19 330 GLU A N 1
ATOM 2580 C CA . GLU A 1 330 ? -4.867 -9.201 -12.262 1.00 90.19 330 GLU A CA 1
ATOM 2581 C C . GLU A 1 330 ? -6.292 -9.749 -12.419 1.00 90.19 330 GLU A C 1
ATOM 2583 O O . GLU A 1 330 ? -7.292 -9.093 -12.095 1.00 90.19 330 GLU A O 1
ATOM 2588 N N . ASP A 1 331 ? -6.380 -10.987 -12.893 1.00 89.62 331 ASP A N 1
ATOM 2589 C CA . ASP A 1 331 ? -7.607 -11.740 -13.132 1.00 89.62 331 ASP A CA 1
ATOM 2590 C C . ASP A 1 331 ? -8.070 -12.584 -11.938 1.00 89.62 331 ASP A C 1
ATOM 2592 O O . ASP A 1 331 ? -9.226 -13.016 -11.885 1.00 89.62 331 ASP A O 1
ATOM 2596 N N . ASN A 1 332 ? -7.231 -12.756 -10.921 1.00 88.50 332 ASN A N 1
ATOM 2597 C CA . ASN A 1 332 ? -7.545 -13.560 -9.755 1.00 88.50 332 ASN A CA 1
ATOM 2598 C C . ASN A 1 332 ? -8.356 -12.767 -8.717 1.00 88.50 332 ASN A C 1
ATOM 2600 O O . ASN A 1 332 ? -7.868 -11.799 -8.125 1.00 88.50 332 ASN A O 1
ATOM 2604 N N . PRO A 1 333 ? -9.588 -13.204 -8.399 1.00 83.62 333 PRO A N 1
ATOM 2605 C CA . PRO A 1 333 ? -10.455 -12.498 -7.462 1.00 83.62 333 PRO A CA 1
ATOM 2606 C C . PRO A 1 333 ? -9.926 -12.477 -6.022 1.00 83.62 333 PRO A C 1
ATOM 2608 O O . PRO A 1 333 ? -10.387 -11.662 -5.228 1.00 83.62 333 PRO A O 1
ATOM 2611 N N . LYS A 1 334 ? -8.965 -13.342 -5.662 1.00 85.88 334 LYS A N 1
ATOM 2612 C CA . LYS A 1 334 ? -8.348 -13.348 -4.323 1.00 85.88 334 LYS A CA 1
ATOM 2613 C C . LYS A 1 334 ? -7.537 -12.083 -4.035 1.00 85.88 334 LYS A C 1
ATOM 2615 O O . LYS A 1 334 ? -7.352 -11.747 -2.868 1.00 85.88 334 LYS A O 1
ATOM 2620 N N . TYR A 1 335 ? -7.068 -11.407 -5.082 1.00 82.25 335 TYR A N 1
ATOM 2621 C CA . TYR A 1 335 ? -6.167 -10.257 -5.001 1.00 82.25 335 TYR A CA 1
ATOM 2622 C C . TYR A 1 335 ? -6.867 -8.936 -5.346 1.00 82.25 335 TYR A C 1
ATOM 2624 O O . TYR A 1 335 ? -6.247 -7.964 -5.768 1.00 82.25 335 TYR A O 1
ATOM 2632 N N . ARG A 1 336 ? -8.192 -8.901 -5.167 1.00 76.75 336 ARG A N 1
ATOM 2633 C CA . ARG A 1 336 ? -9.038 -7.736 -5.443 1.00 76.75 336 ARG A CA 1
ATOM 2634 C C . ARG A 1 336 ? -9.653 -7.235 -4.142 1.00 76.75 336 ARG A C 1
ATOM 2636 O O . ARG A 1 336 ? -10.144 -8.039 -3.347 1.00 76.75 336 ARG A O 1
ATOM 2643 N N . VAL A 1 337 ? -9.627 -5.921 -3.908 1.00 71.00 337 VAL A N 1
ATOM 2644 C CA . VAL A 1 337 ? -10.287 -5.324 -2.730 1.00 71.00 337 VAL A CA 1
ATOM 2645 C C . VAL A 1 337 ? -11.746 -4.989 -3.052 1.00 71.00 337 VAL A C 1
ATOM 2647 O O . VAL A 1 337 ? -12.621 -5.167 -2.204 1.00 71.00 337 VAL A O 1
ATOM 2650 N N . GLU A 1 338 ? -12.028 -4.568 -4.287 1.00 66.62 338 GLU A N 1
ATOM 2651 C CA . GLU A 1 338 ? -13.381 -4.258 -4.753 1.00 66.62 338 GLU A CA 1
ATOM 2652 C C . GLU A 1 338 ? -14.023 -5.368 -5.596 1.00 66.62 338 GLU A C 1
ATOM 2654 O O . GLU A 1 338 ? -13.363 -6.088 -6.343 1.00 66.62 338 GLU A O 1
ATOM 2659 N N . SER A 1 339 ? -15.356 -5.451 -5.517 1.00 54.34 339 SER A N 1
ATOM 2660 C CA . SER A 1 339 ? -16.198 -6.316 -6.362 1.00 54.34 339 SER A CA 1
ATOM 2661 C C . SER A 1 339 ? -16.710 -5.622 -7.633 1.00 54.34 339 SER A C 1
ATOM 2663 O O . SER A 1 339 ? -17.513 -6.194 -8.369 1.00 54.34 339 SER A O 1
ATOM 2665 N N . VAL A 1 340 ? -16.289 -4.380 -7.884 1.00 57.16 340 VAL A N 1
ATOM 2666 C CA . VAL A 1 340 ? -16.747 -3.598 -9.037 1.00 57.16 340 VAL A CA 1
ATOM 2667 C C . VAL A 1 340 ? -16.060 -4.121 -10.306 1.00 57.16 340 VAL A C 1
ATOM 2669 O O . VAL A 1 340 ? -14.884 -4.465 -10.271 1.00 57.16 340 VAL A O 1
ATOM 2672 N N . ASN A 1 341 ? -16.801 -4.185 -11.420 1.00 57.44 341 ASN A N 1
ATOM 2673 C CA . ASN A 1 341 ? -16.394 -4.701 -12.742 1.00 57.44 341 ASN A CA 1
ATOM 2674 C C . ASN A 1 341 ? -15.291 -3.877 -13.452 1.00 57.44 341 ASN A C 1
ATOM 2676 O O . ASN A 1 341 ? -15.331 -3.712 -14.669 1.00 57.44 341 ASN A O 1
ATOM 2680 N N . ILE A 1 342 ? -14.341 -3.313 -12.716 1.00 64.06 342 ILE A N 1
ATOM 2681 C CA . ILE A 1 342 ? -13.200 -2.591 -13.275 1.00 64.06 342 ILE A CA 1
ATOM 2682 C C . ILE A 1 342 ? -12.065 -3.608 -13.430 1.00 64.06 342 ILE A C 1
ATOM 2684 O O . ILE A 1 342 ? -11.790 -4.384 -12.511 1.00 64.06 342 ILE A O 1
ATOM 2688 N N . GLU A 1 343 ? -11.446 -3.662 -14.611 1.00 72.25 343 GLU A N 1
ATOM 2689 C CA . GLU A 1 343 ? -10.270 -4.508 -14.829 1.00 72.25 343 GLU A CA 1
ATOM 2690 C C . GLU A 1 343 ? -9.137 -4.021 -13.914 1.00 72.25 343 GLU A C 1
ATOM 2692 O O . GLU A 1 343 ? -8.783 -2.844 -13.932 1.00 72.25 343 GLU A O 1
ATOM 2697 N N . ASN A 1 344 ? -8.564 -4.908 -13.095 1.00 81.31 344 ASN A N 1
ATOM 2698 C CA . ASN A 1 344 ? -7.434 -4.538 -12.245 1.00 81.31 344 ASN A CA 1
ATOM 2699 C C . ASN A 1 344 ? -6.164 -4.561 -13.085 1.00 81.31 344 ASN A C 1
ATOM 2701 O O . ASN A 1 344 ? -5.554 -5.616 -13.271 1.00 81.31 344 ASN A O 1
ATOM 2705 N N . LYS A 1 345 ? -5.809 -3.392 -13.615 1.00 86.81 345 LYS A N 1
ATOM 2706 C CA . LYS A 1 345 ? -4.581 -3.180 -14.374 1.00 86.81 345 LYS A CA 1
ATOM 2707 C C . LYS A 1 345 ? -3.607 -2.314 -13.594 1.00 86.81 345 LYS A C 1
ATOM 2709 O O . LYS A 1 345 ? -4.008 -1.344 -12.960 1.00 86.81 345 LYS A O 1
ATOM 2714 N N . TYR A 1 346 ? -2.329 -2.654 -13.684 1.00 86.38 346 TYR A N 1
ATOM 2715 C CA . TYR A 1 346 ? -1.222 -1.895 -13.116 1.00 86.38 346 TYR A CA 1
ATOM 2716 C C . TYR A 1 346 ? -0.341 -1.407 -14.259 1.00 86.38 346 TYR A C 1
ATOM 2718 O O . TYR A 1 346 ? 0.225 -2.227 -14.981 1.00 86.38 346 TYR A O 1
ATOM 2726 N N . MET A 1 347 ? -0.213 -0.090 -14.417 1.00 88.62 347 MET A N 1
ATOM 2727 C CA . MET A 1 347 ? 0.695 0.496 -15.402 1.00 88.62 347 MET A CA 1
ATOM 2728 C C . MET A 1 347 ? 1.966 0.982 -14.722 1.00 88.62 347 MET A C 1
ATOM 2730 O O . MET A 1 347 ? 1.919 1.818 -13.817 1.00 88.62 347 MET A O 1
ATOM 2734 N N . ILE A 1 348 ? 3.101 0.456 -15.172 1.00 89.88 348 ILE A N 1
ATOM 2735 C CA . ILE A 1 348 ? 4.427 0.884 -14.736 1.00 89.88 348 ILE A CA 1
ATOM 2736 C C . ILE A 1 348 ? 5.145 1.485 -15.942 1.00 89.88 348 ILE A C 1
ATOM 2738 O O . ILE A 1 348 ? 5.350 0.796 -16.939 1.00 89.88 348 ILE A O 1
ATOM 2742 N N . THR A 1 349 ? 5.534 2.754 -15.848 1.00 91.00 349 THR A N 1
ATOM 2743 C CA . THR A 1 349 ? 6.264 3.452 -16.912 1.00 91.00 349 THR A CA 1
ATOM 2744 C C . THR A 1 349 ? 7.754 3.408 -16.617 1.00 91.00 349 THR A C 1
ATOM 2746 O O . THR A 1 349 ? 8.213 3.957 -15.617 1.00 91.00 349 THR A O 1
ATOM 2749 N N . LEU A 1 350 ? 8.536 2.805 -17.504 1.00 92.00 350 LEU A N 1
ATOM 2750 C CA . LEU A 1 350 ? 9.991 2.900 -17.495 1.00 92.00 350 LEU A CA 1
ATOM 2751 C C . LEU A 1 350 ? 10.386 4.142 -18.293 1.00 92.00 350 LEU A C 1
ATOM 2753 O O . LEU A 1 350 ? 10.155 4.199 -19.499 1.00 92.00 350 LEU A O 1
ATOM 2757 N N . ARG A 1 351 ? 10.962 5.144 -17.627 1.00 91.69 351 ARG A N 1
ATOM 2758 C CA . ARG A 1 351 ? 11.308 6.427 -18.245 1.00 91.69 351 ARG A CA 1
ATOM 2759 C C . ARG A 1 351 ? 12.805 6.671 -18.219 1.00 91.69 351 ARG A C 1
ATOM 2761 O O . ARG A 1 351 ? 13.436 6.649 -17.158 1.00 91.69 351 ARG A O 1
ATOM 2768 N N . ARG A 1 352 ? 13.347 7.048 -19.377 1.00 90.25 352 ARG A N 1
ATOM 2769 C CA . ARG A 1 352 ? 14.709 7.570 -19.492 1.00 90.25 352 ARG A CA 1
ATOM 2770 C C . ARG A 1 352 ? 14.708 8.914 -20.204 1.00 90.25 352 ARG A C 1
ATOM 2772 O O . ARG A 1 352 ? 14.171 9.047 -21.299 1.00 90.25 352 ARG A O 1
ATOM 2779 N N . ASN A 1 353 ? 15.321 9.906 -19.565 1.00 89.62 353 ASN A N 1
ATOM 2780 C CA . ASN A 1 353 ? 15.500 11.250 -20.105 1.00 89.62 353 ASN A CA 1
ATOM 2781 C C . ASN A 1 353 ? 16.963 11.453 -20.497 1.00 89.62 353 ASN A C 1
ATOM 2783 O O . ASN A 1 353 ? 17.858 10.867 -19.884 1.00 89.62 353 ASN A O 1
ATOM 2787 N N . ARG A 1 354 ? 17.202 12.347 -21.454 1.00 83.56 354 ARG A N 1
ATOM 2788 C CA . ARG A 1 354 ? 18.536 12.881 -21.715 1.00 83.56 354 ARG A CA 1
ATOM 2789 C C . ARG A 1 354 ? 19.017 13.636 -20.471 1.00 83.56 354 ARG A C 1
ATOM 2791 O O . ARG A 1 354 ? 18.281 14.481 -19.958 1.00 83.56 354 ARG A O 1
ATOM 2798 N N . ALA A 1 355 ? 20.200 13.267 -19.982 1.00 69.44 355 ALA A N 1
ATOM 2799 C CA . ALA A 1 355 ? 20.830 13.863 -18.802 1.00 69.44 355 ALA A CA 1
ATOM 2800 C C . ALA A 1 355 ? 21.199 15.340 -19.002 1.00 69.44 355 ALA A C 1
ATOM 2802 O O . ALA A 1 355 ? 21.529 15.719 -20.154 1.00 69.44 355 ALA A O 1
#

pLDDT: mean 82.96, std 10.85, range [41.62, 96.75]

Radius of gyration: 33.65 Å; chains: 1; bounding box: 72×38×132 Å

Secondary structure (DSSP, 8-state):
--HHHHHHHHHHHHHHHHHHHHHHHHHHHHHHHHHHHHHHHHHHHHHHHHHHHHHHHHHHHHHHHHHHHHHHHTTSPPTTSSSSS-SSPEEEETT---HHHHHHHHHHHHH-TT--TTS--HHHHHHHHHHHHHHTTPPPBTTEEEEE----HHHHHHHHHHHHHHHTTSTTSEEESS-TT--TTT----EEEEEE-STTTS-HHHHHTS-EEEEEETTT--EEEEESS-SSEEEEEE---HHHHHHHHHHHHS-TTT-TT-HHHHHHHHTSSSHHHHHHHHHHHHHHHHHHTTTTS-BTTEEEEEEEEEEEE-TTS-EEEEEEEEEEEE--GGG-S--SS--EEEEEEEEEE--

Sequence (355 aa):
MNSKGFTLFTALVAFILISLSILLVNSMVSSERNNFEIISDISEQQEMQAIADLTRADALQVFNFGIRYSIESFSKEDNRVPIGEPDNPYILFATNSDWDSLQENFIAEKFGIGTGDSDPGPFATLTASHMTNLLSRAESIRGFEIELAEQRREVLARGLQRTLNGSSSSSDFLELVNCDSGNYSDCVGTFYVTLDLSRGSITDSDYEDFPQISVTNNLTERTLREPILPRGKFRIYVPVRLFKALAGARAVGFASGDGVLDDSLWDDIDALPDQSAMESRLDSQVSTLVSNNNLEADDDGFYLESYKVFVLTDSDNKLLRYDVDLIFKEDNPKYRVESVNIENKYMITLRRNRA

Foldseek 3Di:
DDPVVVVVVVVVVVVVVVVVVVVVVVVVVVVVVVVVVVVVVVVVVVVLVVVQVVLLVVLVVLLLLQLLVLVLLQFAADPPDPDDDRPDAAEDELVQLAPVSVVLVCLCQSQVAPDDLVDQDPSLLSSLVSSQVVQQPDDADPQKDKHWDDADSSLSSSLSRLQSNLCSVDPQQKAFDQCPGLALVRGQQKIKGKGAQAVVRDPPVSQVNAIWMWIARNVPRDIDIGHSDDRGIDIRTHLANQSSVVSLLSLQQCVPVLHLNDPVLLVVLQPDQAQVVSQVSSVVSSVVSCVVSVQQDDDQQKHFPDKHKDFDADPRRGTFKIKIKTKMWGPHPSSDSDPDPDTSIGIHIHMYGDD